Protein 1ODM (pdb70)

Organism: Emericella nidulans (strain FGSC A4 / ATCC 38163 / CBS 112.46 / NRRL 194 / M139) (NCBI:txid227321)

Nearest PDB structures (foldseek):
  7psw-assembly1_A  TM=1.003E+00  e=5.656E-75  Aspergillus nidulans FGSC A4
  8rdb-assembly1_A  TM=1.001E+00  e=1.493E-74  Aspergillus nidulans FGSC A4
  8p48-assembly1_A  TM=1.001E+00  e=6.028E-74  Aspergillus nidulans FGSC A4
  8ali-assembly1_A  TM=1.001E+00  e=8.674E-74  Aspergillus nidulans FGSC A4
  8bba-assembly1_A  TM=1.001E+00  e=3.296E-73  Aspergillus nidulans FGSC A4

CATH classification: 2.60.120.330

B-factor: mean 11.54, std 6.94, range [3.49, 37.87]

Solvent-accessible surface area: 14603 Å² total; per-residue (Å²): 169,74,74,146,1,93,23,60,119,0,65,0,48,35,1,106,33,131,81,104,57,18,5,107,149,5,2,108,68,0,16,45,3,7,140,81,13,9,2,2,13,0,31,90,14,81,21,92,14,126,115,2,25,65,64,2,101,85,4,5,97,58,13,56,98,116,14,32,132,96,12,0,3,109,64,43,24,79,153,40,89,112,18,90,14,0,0,0,27,15,29,84,123,47,132,30,8,26,9,4,0,6,2,0,0,25,52,3,54,91,116,22,102,63,29,126,74,161,16,59,15,14,17,61,17,39,43,14,67,88,117,118,12,105,34,14,60,96,30,2,42,102,5,0,70,63,0,20,32,2,0,22,3,0,0,55,0,2,0,30,20,9,70,65,96,42,63,23,0,14,118,39,5,105,46,103,58,0,0,0,5,0,21,4,29,50,22,7,118,58,116,124,26,23,114,66,14,20,82,89,8,122,93,47,31,95,0,15,24,41,118,16,76,9,17,0,0,0,4,0,18,10,21,20,102,38,47,2,10,2,0,78,34,123,87,32,45,25,20,2,64,26,22,52,90,1,0,3,0,4,4,0,28,0,0,10,27,0,0,20,66,33,0,103,9,12,46,13,8,14,36,68,44,53,22,71,6,19,7,0,6,0,52,0,2,0,4,41,99,16,63,0,102,19,14,14,51,133,91,147,102,25,149,28,154,97,134,70,57,30,0,0,73,24,1,74,94,14,52,82,66,42,72,118,93,12,35,63,52

Secondary structure (DSSP, 8-state):
-PPBP---EEE-GGGGSS-HHHHHHHHHHHHHHHHTTSEEEEES----HHHHHHHHHHHHHH--HHHHHHHB-TTT-TT-TT-SSSEEE--BTTTB--EEEEE--TT--TTSHHHHTT-TT--------TTTSTTHHHHHHHHHHHHHHHHHHHHHHHHHHTTS-TTTTGGG--TTT---EEEEEEE---SSPPGGG-EE-TTS-EEEEEEE--SSSEEEEEE-SS--EEEEETTEEEEPPP-TTSEEEEE-HHHHHHTTTSS----EEEE---S-EEEEEEEE---TT-BPPP--TTSTT---SSPP-BHHHHHHHHHHHHHHHH---

Radius of gyration: 19.28 Å; Cα contacts (8 Å, |Δi|>4): 683; chains: 1; bounding box: 51×42×54 Å

Sequence (329 aa):
SVSKANVPKIDVSPLFGDDQAAKMRVAQQIDAASRDTGFFYAVNHGINVQRLSQKTKEFHMSITPEEKWDLAIRAYNKEHQDQVRAGYYLSIPGKKAVESFCYLNPNFTPDHPRIQAKTPTHEVNVWPDETKHPGFQDFAEQYYWDVFGLSSALLKGYALALGKEENFFARHFKPDDTLASVVLIRYPYLDPYPEAAIKTAADGTKLSFEWHEDVSLITVLYQSNVQNLQVETAAGYQDIEADDTGYLINCGSYMAHLLTNNYYKAPIHRVKWVNAERQSLPFFVNLGYDSVIDPFDPREPNGKSDREPLSYGDYLQNGLVSLINKNGQT

Structure (mmCIF, N/CA/C/O backbone):
data_1ODM
#
_entry.id   1ODM
#
_cell.length_a   46.701
_cell.length_b   71.393
_cell.length_c   100.906
_cell.angle_alpha   90.00
_cell.angle_beta   90.00
_cell.angle_gamma   90.00
#
_symmetry.space_group_name_H-M   'P 21 21 21'
#
loop_
_entity.id
_entity.type
_entity.pdbx_description
1 polymer 'ISOPENICILLIN N SYNTHASE'
2 non-polymer DELTA-(L-ALPHA-AMINOADIPOYL)-L-CYSTEINYL-D-VINYLGLYCINE
3 non-polymer 'SULFATE ION'
4 non-polymer 'FE (II) ION'
5 water water
#
loop_
_atom_site.group_PDB
_atom_site.id
_atom_site.type_symbol
_atom_site.label_atom_id
_atom_site.label_alt_id
_atom_site.label_comp_id
_atom_site.label_asym_id
_atom_site.label_entity_id
_atom_site.label_seq_id
_atom_site.pdbx_PDB_ins_code
_atom_site.Cartn_x
_atom_site.Cartn_y
_atom_site.Cartn_z
_atom_site.occupancy
_atom_site.B_iso_or_equiv
_atom_site.auth_seq_id
_atom_site.auth_comp_id
_atom_site.auth_asym_id
_atom_site.auth_atom_id
_atom_site.pdbx_PDB_model_num
ATOM 1 N N . SER A 1 3 ? -15.176 47.771 -1.469 1.00 23.81 3 SER A N 1
ATOM 2 C CA . SER A 1 3 ? -14.330 46.552 -1.587 1.00 23.42 3 SER A CA 1
ATOM 3 C C . SER A 1 3 ? -12.984 46.891 -2.198 1.00 22.55 3 SER A C 1
ATOM 4 O O . SER A 1 3 ? -12.779 47.978 -2.736 1.00 23.23 3 SER A O 1
ATOM 7 N N . VAL A 1 4 ? -12.077 45.926 -2.113 1.00 21.32 4 VAL A N 1
ATOM 8 C CA . VAL A 1 4 ? -10.761 46.019 -2.721 1.00 19.92 4 VAL A CA 1
ATOM 9 C C . VAL A 1 4 ? -10.788 45.155 -3.985 1.00 18.47 4 VAL A C 1
ATOM 10 O O . VAL A 1 4 ? -11.298 44.043 -3.957 1.00 18.52 4 VAL A O 1
ATOM 14 N N . SER A 1 5 ? -10.264 45.674 -5.091 1.00 17.03 5 SER A N 1
ATOM 15 C CA . SER A 1 5 ? -10.204 44.914 -6.344 1.00 16.34 5 SER A CA 1
ATOM 16 C C . SER A 1 5 ? -9.152 43.804 -6.300 1.00 15.43 5 SER A C 1
ATOM 17 O O . SER A 1 5 ? -8.167 43.892 -5.565 1.00 14.44 5 SER A O 1
ATOM 20 N N . LYS A 1 6 ? -9.373 42.774 -7.109 1.00 15.08 6 LYS A N 1
ATOM 21 C C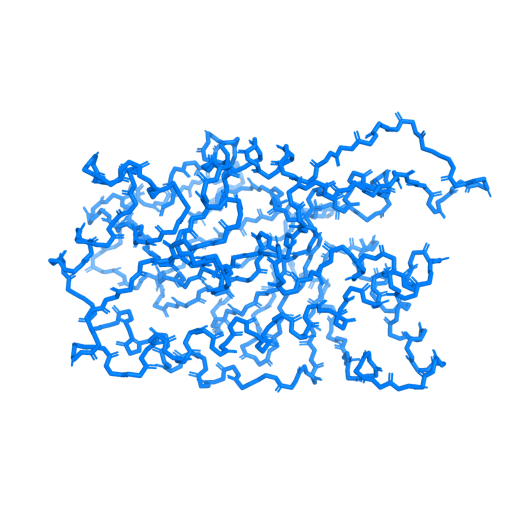A . LYS A 1 6 ? -8.453 41.650 -7.249 1.00 14.99 6 LYS A CA 1
ATOM 22 C C . LYS A 1 6 ? -7.294 42.033 -8.160 1.00 13.99 6 LYS A C 1
ATOM 23 O O . LYS A 1 6 ? -7.496 42.569 -9.252 1.00 14.58 6 LYS A O 1
ATOM 29 N N . ALA A 1 7 ? -6.076 41.745 -7.715 1.00 12.44 7 ALA A N 1
ATOM 30 C CA . ALA A 1 7 ? -4.885 41.970 -8.518 1.00 11.58 7 ALA A CA 1
ATOM 31 C C . ALA A 1 7 ? -4.777 40.955 -9.655 1.00 11.50 7 ALA A C 1
ATOM 32 O O . ALA A 1 7 ? -5.089 39.781 -9.478 1.00 11.54 7 ALA A O 1
ATOM 34 N N . ASN A 1 8 ? -4.309 41.415 -10.811 1.00 11.38 8 ASN A N 1
ATOM 35 C CA . ASN A 1 8 ? -3.930 40.529 -11.909 1.00 12.21 8 ASN A CA 1
ATOM 36 C C . ASN A 1 8 ? -2.700 39.746 -11.521 1.00 11.32 8 ASN A C 1
ATOM 37 O O . ASN A 1 8 ? -1.616 40.312 -11.412 1.00 11.66 8 ASN A O 1
ATOM 42 N N . VAL A 1 9 ? -2.865 38.448 -11.317 1.00 10.42 9 VAL A N 1
ATOM 43 C CA . VAL A 1 9 ? -1.763 37.576 -10.956 1.00 9.78 9 VAL A CA 1
ATOM 44 C C . VAL A 1 9 ? -1.912 36.319 -11.811 1.00 9.76 9 VAL A C 1
ATOM 45 O O . VAL A 1 9 ? -2.554 35.343 -11.413 1.00 11.04 9 VAL A O 1
ATOM 49 N N . PRO A 1 10 ? -1.354 36.353 -13.013 1.00 9.09 10 PRO A N 1
ATOM 50 C CA . PRO A 1 10 ? -1.508 35.234 -13.936 1.00 9.48 10 PRO A CA 1
ATOM 51 C C . PRO A 1 10 ? -0.880 33.963 -13.401 1.00 8.50 10 PRO A C 1
ATOM 52 O O . PRO A 1 10 ? 0.131 34.020 -12.697 1.00 8.91 10 PRO A O 1
ATOM 56 N N . LYS A 1 11 ? -1.456 32.827 -13.762 1.00 8.20 11 LYS A N 1
ATOM 57 C CA . LYS A 1 11 ? -0.865 31.531 -13.476 1.00 8.49 11 LYS A CA 1
ATOM 58 C C . LYS A 1 11 ? -0.096 31.086 -14.711 1.00 8.23 11 LYS A C 1
ATOM 59 O O . LYS A 1 11 ? -0.697 30.857 -15.764 1.00 10.40 11 LYS A O 1
ATOM 65 N N . ILE A 1 12 ? 1.225 30.975 -14.585 1.00 7.22 12 ILE A N 1
ATOM 66 C CA . ILE A 1 12 ? 2.134 30.660 -15.685 1.00 7.17 12 ILE A CA 1
ATOM 67 C C . ILE A 1 12 ? 2.674 29.257 -15.483 1.00 6.85 12 ILE A C 1
ATOM 68 O O . ILE A 1 12 ? 3.276 28.957 -14.455 1.00 6.78 12 ILE A O 1
ATOM 73 N N . ASP A 1 13 ? 2.429 28.394 -16.465 1.00 7.36 13 ASP A N 1
ATOM 74 C CA . ASP A 1 13 ? 3.004 27.059 -16.492 1.00 7.28 13 ASP A CA 1
ATOM 75 C C . ASP A 1 13 ? 4.488 27.195 -16.805 1.00 7.01 13 ASP A C 1
ATOM 76 O O . ASP A 1 13 ? 4.876 27.521 -17.926 1.00 7.65 13 ASP A O 1
ATOM 81 N N . VAL A 1 14 ? 5.318 26.980 -15.793 1.00 6.89 14 VAL A N 1
ATOM 82 C CA . VAL A 1 14 ? 6.756 27.176 -15.921 1.00 6.86 14 VAL A CA 1
ATOM 83 C C . VAL A 1 14 ? 7.488 25.899 -16.322 1.00 6.87 14 VAL A C 1
ATOM 84 O O . VAL A 1 14 ? 8.710 25.902 -16.454 1.00 7.46 14 VAL A O 1
ATOM 88 N N . SER A 1 15 ? 6.761 24.810 -16.539 1.00 7.51 15 SER A N 1
ATOM 89 C CA . SER A 1 15 ? 7.412 23.536 -16.830 1.00 8.34 15 SER A CA 1
ATOM 90 C C . SER A 1 15 ? 8.362 23.567 -18.037 1.00 8.32 15 SER A C 1
ATOM 91 O O . SER A 1 15 ? 9.379 22.890 -17.989 1.00 8.75 15 SER A O 1
ATOM 94 N N . PRO A 1 16 ? 8.099 24.331 -19.098 1.00 8.52 16 PRO A N 1
ATOM 95 C CA . PRO A 1 16 ? 9.089 24.391 -20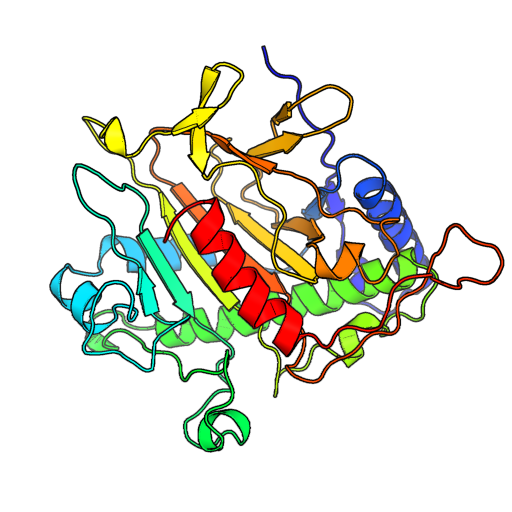.184 1.00 8.74 16 PRO A CA 1
ATOM 96 C C . PRO A 1 16 ? 10.466 24.883 -19.756 1.00 8.76 16 PRO A C 1
ATOM 97 O O . PRO A 1 16 ? 11.446 24.546 -20.414 1.00 9.08 16 PRO A O 1
ATOM 101 N N . LEU A 1 17 ? 10.550 25.665 -18.686 1.00 8.30 17 LEU A N 1
ATOM 102 C CA . LEU A 1 17 ? 11.840 26.167 -18.232 1.00 8.66 17 LEU A CA 1
ATOM 103 C C . LEU A 1 17 ? 12.767 25.086 -17.662 1.00 9.27 17 LEU A C 1
ATOM 104 O O . LEU A 1 17 ? 13.951 25.339 -17.452 1.00 10.51 17 LEU A O 1
ATOM 109 N N . PHE A 1 18 ? 12.242 23.887 -17.420 1.00 9.86 18 PHE A N 1
ATOM 110 C CA . PHE A 1 18 ? 13.057 22.740 -17.010 1.00 11.09 18 PHE A CA 1
ATOM 111 C C . PHE A 1 18 ? 13.625 21.953 -18.197 1.00 12.04 18 PHE A C 1
ATOM 112 O O . PHE A 1 18 ? 14.496 21.094 -18.019 1.00 13.18 18 PHE A O 1
ATOM 120 N N . GLY A 1 19 ? 13.135 22.237 -19.402 1.00 12.74 19 GLY A N 1
ATOM 121 C CA . GLY A 1 19 ? 13.434 21.425 -20.575 1.00 13.48 19 GLY A CA 1
ATOM 122 C C . GLY A 1 19 ? 14.311 22.120 -21.598 1.00 14.13 19 GLY A C 1
ATOM 123 O O . GLY A 1 19 ? 14.972 23.104 -21.297 1.00 14.48 19 GLY A O 1
ATOM 124 N N . ASP A 1 20 ? 14.311 21.589 -22.818 1.00 14.88 20 ASP A N 1
ATOM 125 C CA . ASP A 1 20 ? 15.214 22.041 -23.873 1.00 15.49 20 ASP A CA 1
ATOM 126 C C . ASP A 1 20 ? 14.487 22.519 -25.130 1.00 14.89 20 ASP A C 1
ATOM 127 O O . ASP A 1 20 ? 15.086 22.586 -26.206 1.00 15.62 20 ASP A O 1
ATOM 132 N N . ASP A 1 21 ? 13.206 22.849 -25.001 1.00 13.85 21 ASP A N 1
ATOM 133 C CA . ASP A 1 21 ? 12.426 23.423 -26.089 1.00 13.66 21 ASP A CA 1
ATOM 134 C C . ASP A 1 21 ? 12.565 24.945 -26.020 1.00 12.84 21 ASP A C 1
ATOM 135 O O . ASP A 1 21 ? 11.856 25.612 -25.262 1.00 11.85 21 ASP A O 1
ATOM 140 N N . GLN A 1 22 ? 13.489 25.495 -26.803 1.00 12.49 22 GLN A N 1
ATOM 141 C CA . GLN A 1 22 ? 13.803 26.920 -26.701 1.00 12.36 22 GLN A CA 1
ATOM 142 C C . GLN A 1 22 ? 12.624 27.802 -27.079 1.00 11.74 22 GLN A C 1
ATOM 143 O O . GLN A 1 22 ? 12.415 28.856 -26.475 1.00 10.90 22 GLN A O 1
ATOM 149 N N . ALA A 1 23 ? 11.846 27.373 -28.067 1.00 12.09 23 ALA A N 1
ATOM 150 C CA . ALA A 1 23 ? 10.659 28.106 -28.469 1.00 11.90 23 ALA A CA 1
ATOM 151 C C . ALA A 1 23 ? 9.642 28.190 -27.333 1.00 11.39 23 ALA A C 1
ATOM 152 O O . ALA A 1 23 ? 9.105 29.256 -27.057 1.00 10.43 23 ALA A O 1
ATOM 154 N N . ALA A 1 24 ? 9.388 27.059 -26.682 1.00 10.78 24 ALA A N 1
ATOM 155 C CA . ALA A 1 24 ? 8.445 27.014 -25.575 1.00 10.21 24 ALA A CA 1
ATOM 156 C C . ALA A 1 24 ? 8.938 27.875 -24.418 1.00 9.24 24 ALA A C 1
ATOM 157 O O . ALA A 1 24 ? 8.145 28.535 -23.754 1.00 8.93 24 ALA A O 1
ATOM 159 N N . LYS A 1 25 ? 10.245 27.885 -24.188 1.00 8.36 25 LYS A N 1
ATOM 160 C CA . LYS A 1 25 ? 10.810 28.709 -23.125 1.00 8.07 25 LYS A CA 1
ATOM 161 C C . LYS A 1 25 ? 10.612 30.196 -23.417 1.00 7.39 25 LYS A C 1
ATOM 162 O O . LYS A 1 25 ? 10.329 30.964 -22.505 1.00 7.26 25 LYS A O 1
ATOM 168 N N . MET A 1 26 ? 10.753 30.609 -24.679 1.00 7.59 26 MET A N 1
ATOM 169 C CA . MET A 1 26 ? 10.511 32.002 -25.040 1.00 7.36 26 MET A CA 1
ATOM 170 C C . MET A 1 26 ? 9.072 32.412 -24.771 1.00 7.11 26 MET A C 1
ATOM 171 O O . MET A 1 26 ? 8.826 33.508 -24.307 1.00 7.10 26 MET A O 1
ATOM 176 N N . ARG A 1 27 ? 8.115 31.532 -25.041 1.00 7.41 27 ARG A N 1
ATOM 177 C CA . ARG A 1 27 ? 6.724 31.865 -24.774 1.00 7.79 27 ARG A CA 1
ATOM 178 C C . ARG A 1 27 ? 6.457 32.010 -23.275 1.00 7.46 27 ARG A C 1
ATOM 179 O O . ARG A 1 27 ? 5.666 32.858 -22.876 1.00 7.94 27 ARG A O 1
ATOM 187 N N . VAL A 1 28 ? 7.136 31.223 -22.438 1.00 7.09 28 VAL A N 1
ATOM 188 C CA . VAL A 1 28 ? 7.041 31.398 -20.991 1.00 6.90 28 VAL A CA 1
ATOM 189 C C . VAL A 1 28 ? 7.693 32.720 -20.588 1.00 6.50 28 VAL A C 1
ATOM 190 O O . VAL A 1 28 ? 7.144 33.463 -19.779 1.00 6.58 28 VAL A O 1
ATOM 194 N N . ALA A 1 29 ? 8.857 33.014 -21.157 1.00 6.52 29 ALA A N 1
ATOM 195 C CA . ALA A 1 29 ? 9.549 34.266 -20.888 1.00 6.51 29 ALA A CA 1
ATOM 196 C C . ALA A 1 29 ? 8.654 35.462 -21.192 1.00 6.40 29 ALA A C 1
ATOM 197 O O . ALA A 1 29 ? 8.632 36.429 -20.443 1.00 6.52 29 ALA A O 1
ATOM 199 N N . GLN A 1 30 ? 7.894 35.400 -22.284 1.00 6.39 30 GLN A N 1
ATOM 200 C CA . GLN A 1 30 ? 6.988 36.493 -22.612 1.00 6.77 30 GLN A CA 1
ATOM 201 C C . GLN A 1 30 ? 5.951 36.697 -21.504 1.00 6.79 30 GLN A C 1
ATOM 202 O O . GLN A 1 30 ? 5.608 37.823 -21.156 1.00 6.84 30 GLN A O 1
ATOM 208 N N . GLN A 1 31 ? 5.424 35.597 -20.976 1.00 6.35 31 GLN A N 1
ATOM 209 C CA . GLN A 1 31 ? 4.440 35.683 -19.908 1.00 6.65 31 GLN A CA 1
ATOM 210 C C . GLN A 1 31 ? 5.059 36.306 -18.657 1.00 5.96 31 GLN A C 1
ATOM 211 O O . GLN A 1 31 ? 4.422 37.109 -17.967 1.00 6.65 31 GLN A O 1
ATOM 217 N N . ILE A 1 32 ? 6.305 35.946 -18.356 1.00 5.96 32 ILE A N 1
ATOM 218 C CA . ILE A 1 32 ? 7.012 36.529 -17.216 1.00 6.05 32 ILE A CA 1
ATOM 219 C C . ILE A 1 32 ? 7.242 38.022 -17.447 1.00 6.27 32 ILE A C 1
ATOM 220 O O . ILE A 1 32 ? 7.047 38.818 -16.542 1.00 6.65 32 ILE A O 1
ATOM 225 N N . ASP A 1 33 ? 7.623 38.395 -18.665 1.00 6.77 33 ASP A N 1
ATOM 226 C CA . ASP A 1 33 ? 7.795 39.800 -19.017 1.00 7.29 33 ASP A CA 1
ATOM 227 C C . ASP A 1 33 ? 6.498 40.572 -18.790 1.00 7.17 33 ASP A C 1
ATOM 228 O O . ASP A 1 33 ? 6.506 41.624 -18.164 1.00 7.57 33 ASP A O 1
ATOM 233 N N . ALA A 1 34 ? 5.386 40.040 -19.285 1.00 7.30 34 ALA A N 1
ATOM 234 C CA . ALA A 1 34 ? 4.099 40.706 -19.154 1.00 7.91 34 ALA A CA 1
ATOM 235 C C . ALA A 1 34 ? 3.718 40.885 -17.688 1.00 7.77 34 ALA A C 1
ATOM 236 O O . ALA A 1 34 ? 3.307 41.963 -17.268 1.00 8.34 34 ALA A O 1
ATOM 238 N N . ALA A 1 35 ? 3.885 39.839 -16.886 1.00 7.65 35 ALA A N 1
ATOM 239 C CA . ALA A 1 35 ? 3.515 39.918 -15.473 1.00 8.06 35 ALA A CA 1
ATOM 240 C C . ALA A 1 35 ? 4.411 40.902 -14.741 1.00 8.16 35 ALA A C 1
ATOM 241 O O . ALA A 1 35 ? 3.945 41.642 -13.878 1.00 9.17 35 ALA A O 1
ATOM 243 N N . SER A 1 36 ? 5.696 40.911 -15.094 1.00 7.92 36 SER A N 1
ATOM 244 C CA . SER A 1 36 ? 6.669 41.767 -14.432 1.00 8.38 36 SER A CA 1
ATOM 245 C C . SER A 1 36 ? 6.456 43.237 -14.757 1.00 8.69 36 SER A C 1
ATOM 246 O O . SER A 1 36 ? 6.800 44.106 -13.957 1.00 10.33 36 SER A O 1
ATOM 249 N N . ARG A 1 37 ? 5.889 43.507 -15.934 1.00 9.17 37 ARG A N 1
ATOM 250 C CA . ARG A 1 37 ? 5.578 44.867 -16.357 1.00 9.85 37 ARG A CA 1
ATOM 251 C C . ARG A 1 37 ? 4.197 45.325 -15.859 1.00 10.33 37 ARG A C 1
ATOM 252 O O . ARG A 1 37 ? 3.905 46.525 -15.898 1.00 12.07 37 ARG A O 1
ATOM 260 N N . ASP A 1 38 ? 3.348 44.390 -15.426 1.00 10.83 38 ASP A N 1
ATOM 261 C CA . ASP A 1 38 ? 1.991 44.699 -14.950 1.00 11.68 38 ASP A CA 1
ATOM 262 C C . ASP A 1 38 ? 2.040 44.817 -13.413 1.00 11.13 38 ASP A C 1
ATOM 263 O O . ASP A 1 38 ? 2.703 45.716 -12.905 1.00 12.18 38 ASP A O 1
ATOM 268 N N . THR A 1 39 ? 1.387 43.930 -12.665 1.00 10.84 39 THR A N 1
ATOM 269 C CA . THR A 1 39 ? 1.372 44.072 -11.202 1.00 10.78 39 THR A CA 1
ATOM 270 C C . THR A 1 39 ? 2.673 43.676 -10.552 1.00 9.66 39 THR A C 1
ATOM 271 O O . THR A 1 39 ? 2.906 44.023 -9.397 1.00 9.99 39 THR A O 1
ATOM 275 N N . GLY A 1 40 ? 3.482 42.894 -11.257 1.00 8.51 40 GLY A N 1
ATOM 276 C CA . GLY A 1 40 ? 4.729 42.404 -10.704 1.00 8.11 40 GLY A CA 1
ATOM 277 C C . GLY A 1 40 ? 4.621 41.081 -9.957 1.00 8.19 40 GLY A C 1
ATOM 278 O O . GLY A 1 40 ? 5.568 40.675 -9.301 1.00 9.48 40 GLY A O 1
ATOM 279 N N . PHE A 1 41 ? 3.473 40.425 -10.033 1.00 7.01 41 PHE A N 1
ATOM 280 C CA . PHE A 1 41 ? 3.283 39.108 -9.428 1.00 6.42 41 PHE A CA 1
ATOM 281 C C . PHE A 1 41 ? 2.730 38.113 -10.442 1.00 6.23 41 PHE A C 1
ATOM 282 O O . PHE A 1 41 ? 1.930 38.479 -11.318 1.00 7.42 41 PHE A O 1
ATOM 290 N N . PHE A 1 42 ? 3.145 36.859 -10.304 1.00 5.90 42 PHE A N 1
ATOM 291 C CA . PHE A 1 42 ? 2.500 35.755 -10.994 1.00 6.12 42 PHE A CA 1
ATOM 292 C C . PHE A 1 42 ? 2.596 34.514 -10.133 1.00 5.86 42 PHE A C 1
ATOM 293 O O . PHE A 1 42 ? 3.426 34.446 -9.233 1.00 6.12 42 PHE A O 1
ATOM 301 N N . TYR A 1 43 ? 1.737 33.537 -10.401 1.00 5.62 43 TYR A N 1
ATOM 302 C CA . TYR A 1 43 ? 1.867 32.208 -9.810 1.00 6.20 43 TYR A CA 1
ATOM 303 C C . TYR A 1 43 ? 2.556 31.286 -10.793 1.00 5.89 43 TYR A C 1
ATOM 304 O O . TYR A 1 43 ? 2.117 31.154 -11.933 1.00 6.93 43 TYR A O 1
ATOM 313 N N . ALA A 1 44 ? 3.636 30.660 -10.348 1.00 5.64 44 ALA A N 1
ATOM 314 C CA . ALA A 1 44 ? 4.249 29.564 -11.076 1.00 5.96 44 ALA A CA 1
ATOM 315 C C . ALA A 1 44 ? 3.462 28.306 -10.775 1.00 5.93 44 ALA A C 1
ATOM 316 O O . ALA A 1 44 ? 3.295 27.938 -9.611 1.00 6.79 44 ALA A O 1
ATOM 318 N N . VAL A 1 45 ? 2.948 27.684 -11.829 1.00 6.35 45 VAL A N 1
ATOM 319 C CA . VAL A 1 45 ? 2.265 26.404 -11.728 1.00 7.18 45 VAL A CA 1
ATOM 320 C C . VAL A 1 45 ? 3.020 25.363 -12.560 1.00 6.60 45 VAL A C 1
ATOM 321 O O . VAL A 1 45 ? 3.895 25.699 -13.360 1.00 6.74 45 VAL A O 1
ATOM 325 N N . ASN A 1 46 ? 2.719 24.097 -12.323 1.00 6.78 46 ASN A N 1
ATOM 326 C CA . ASN A 1 46 ? 3.480 22.994 -12.915 1.00 7.37 46 ASN A CA 1
ATOM 327 C C . ASN A 1 46 ? 4.963 23.107 -12.571 1.00 7.06 46 ASN A C 1
ATOM 328 O O . ASN A 1 46 ? 5.841 22.880 -13.399 1.00 8.35 46 ASN A O 1
ATOM 333 N N . HIS A 1 47 ? 5.217 23.441 -11.310 1.00 6.69 47 HIS A N 1
ATOM 334 C CA . HIS A 1 47 ? 6.555 23.714 -10.800 1.00 6.34 47 HIS A CA 1
ATOM 335 C C . HIS A 1 47 ? 7.289 22.487 -10.280 1.00 6.38 47 HIS A C 1
ATOM 336 O O . HIS A 1 47 ? 8.480 22.569 -9.994 1.00 7.47 47 HIS A O 1
ATOM 343 N N . GLY A 1 48 ? 6.598 21.363 -10.139 1.00 6.54 48 GLY A N 1
ATOM 344 C CA . GLY A 1 48 ? 7.233 20.109 -9.776 1.00 7.29 48 GLY A CA 1
ATOM 345 C C . GLY A 1 48 ? 7.517 19.882 -8.306 1.00 6.71 48 GLY A C 1
ATOM 346 O O . GLY A 1 48 ? 8.043 18.829 -7.979 1.00 8.22 48 GLY A O 1
ATOM 347 N N . ILE A 1 49 ? 7.180 20.816 -7.426 1.00 5.70 49 ILE A N 1
ATOM 348 C CA . ILE A 1 49 ? 7.481 20.661 -6.013 1.00 5.32 49 ILE A CA 1
ATOM 349 C C . ILE A 1 49 ? 6.249 20.192 -5.270 1.00 4.99 49 ILE A C 1
ATOM 350 O O . ILE A 1 49 ? 5.141 20.649 -5.511 1.00 5.58 49 ILE A O 1
ATOM 355 N N . ASN A 1 50 ? 6.457 19.264 -4.348 1.00 5.04 50 ASN A N 1
ATOM 356 C CA . ASN A 1 50 ? 5.392 18.756 -3.496 1.00 4.89 50 ASN A CA 1
ATOM 357 C C . ASN A 1 50 ? 5.151 19.731 -2.342 1.00 4.84 50 ASN A C 1
ATOM 358 O O . ASN A 1 50 ? 5.730 19.621 -1.262 1.00 5.21 50 ASN A O 1
ATOM 363 N N . VAL A 1 51 ? 4.284 20.703 -2.599 1.00 4.91 51 VAL A N 1
ATOM 364 C CA . VAL A 1 51 ? 3.995 21.736 -1.624 1.00 5.09 51 VAL A CA 1
ATOM 365 C C . VAL A 1 51 ? 3.097 21.242 -0.502 1.00 5.16 51 VAL A C 1
ATOM 366 O O . VAL A 1 51 ? 3.170 21.755 0.596 1.00 5.60 51 VAL A O 1
ATOM 370 N N . GLN A 1 52 ? 2.249 20.251 -0.757 1.00 5.45 52 GLN A N 1
ATOM 371 C CA . GLN A 1 52 ? 1.446 19.696 0.331 1.00 5.40 52 GLN A CA 1
ATOM 372 C C . GLN A 1 52 ? 2.359 19.067 1.380 1.00 4.80 52 GLN A C 1
ATOM 373 O O . GLN A 1 52 ? 2.148 19.235 2.577 1.00 5.17 52 GLN A O 1
ATOM 379 N N . ARG A 1 53 ? 3.391 18.355 0.937 1.00 4.91 53 ARG A N 1
ATOM 380 C CA . ARG A 1 53 ? 4.310 17.725 1.874 1.00 4.87 53 ARG A CA 1
ATOM 381 C C . ARG A 1 53 ? 5.144 18.778 2.607 1.00 4.72 53 ARG A C 1
ATOM 382 O O . ARG A 1 53 ? 5.363 18.663 3.818 1.00 5.33 53 ARG A O 1
ATOM 390 N N . LEU A 1 54 ? 5.588 19.809 1.894 1.00 4.86 54 LEU A N 1
ATOM 391 C CA . LEU A 1 54 ? 6.234 20.959 2.531 1.00 4.67 54 LEU A CA 1
ATOM 392 C C . LEU A 1 54 ? 5.360 21.513 3.652 1.00 4.63 54 LEU A C 1
ATOM 393 O O . LEU A 1 54 ? 5.837 21.754 4.767 1.00 5.11 54 LEU A O 1
ATOM 398 N N . SER A 1 55 ? 4.085 21.727 3.363 1.00 4.93 55 SER A N 1
ATOM 399 C CA . SER A 1 55 ? 3.187 22.294 4.349 1.00 5.20 55 SER A CA 1
ATOM 400 C C . SER A 1 55 ? 3.019 21.370 5.562 1.00 5.34 55 SER A C 1
ATOM 401 O O . SER A 1 55 ? 3.023 21.827 6.704 1.00 5.70 55 SER A O 1
ATOM 404 N N . GLN A 1 56 ? 2.906 20.069 5.318 1.00 5.43 56 GLN A N 1
ATOM 405 C CA . GLN A 1 56 ? 2.729 19.101 6.386 1.00 5.76 56 GLN A CA 1
ATOM 406 C C . GLN A 1 56 ? 3.961 19.012 7.283 1.00 5.53 56 GLN A C 1
ATOM 407 O O . GLN A 1 56 ? 3.833 19.009 8.502 1.00 6.15 56 GLN A O 1
ATOM 413 N N . LYS A 1 57 ? 5.149 18.936 6.693 1.00 5.51 57 LYS A N 1
ATOM 414 C CA . LYS A 1 57 ? 6.375 18.839 7.476 1.00 5.53 57 LYS A CA 1
ATOM 415 C C . LYS A 1 57 ? 6.606 20.120 8.265 1.00 5.30 57 LYS A C 1
ATOM 416 O O . LYS A 1 57 ? 7.063 20.087 9.409 1.00 5.77 57 LYS A O 1
ATOM 422 N N . THR A 1 58 ? 6.271 21.260 7.669 1.00 5.19 58 THR A N 1
ATOM 423 C CA . THR A 1 58 ? 6.411 22.538 8.348 1.00 5.46 58 THR A CA 1
ATOM 424 C C . THR A 1 58 ? 5.451 22.645 9.535 1.00 5.69 58 THR A C 1
ATOM 425 O O . THR A 1 58 ? 5.830 23.111 10.613 1.00 6.23 58 THR A O 1
ATOM 429 N N . LYS A 1 59 ? 4.208 22.215 9.340 1.00 5.93 59 LYS A N 1
ATOM 430 C CA . LYS A 1 59 ? 3.235 22.194 10.421 1.00 7.07 59 LYS A CA 1
ATOM 431 C C . LYS A 1 59 ? 3.723 21.324 11.576 1.00 6.74 59 LYS A C 1
ATOM 432 O O . LYS A 1 59 ? 3.626 21.710 12.738 1.00 7.47 59 LYS A O 1
ATOM 438 N N . GLU A 1 60 ? 4.243 20.150 11.251 1.00 6.84 60 GLU A N 1
ATOM 439 C CA . GLU A 1 60 ? 4.723 19.240 12.283 1.00 7.41 60 GLU A CA 1
ATOM 440 C C . GLU A 1 60 ? 5.798 19.922 13.131 1.00 7.12 60 GLU A C 1
ATOM 441 O O . GLU A 1 60 ? 5.791 19.810 14.353 1.00 7.76 60 GLU A O 1
ATOM 447 N N . PHE A 1 61 ? 6.695 20.652 12.478 1.00 6.47 61 PHE A N 1
ATOM 448 C CA . PHE A 1 61 ? 7.737 21.399 13.165 1.00 6.20 61 PHE A CA 1
ATOM 449 C C . PHE A 1 61 ? 7.157 22.541 14.015 1.00 6.04 61 PHE A C 1
ATOM 450 O O . PHE A 1 61 ? 7.427 22.637 15.214 1.00 6.46 61 PHE A O 1
ATOM 458 N N . HIS A 1 62 ? 6.380 23.427 13.400 1.00 6.26 62 HIS A N 1
ATOM 459 C CA . HIS A 1 62 ? 5.860 24.593 14.107 1.00 6.84 62 HIS A CA 1
ATOM 460 C C . HIS A 1 62 ? 5.029 24.204 15.319 1.00 7.63 62 HIS A C 1
ATOM 461 O O . HIS A 1 62 ? 5.050 24.882 16.336 1.00 8.49 62 HIS A O 1
ATOM 468 N N . MET A 1 63 ? 4.278 23.126 15.199 1.00 8.27 63 MET A N 1
ATOM 469 C CA . MET A 1 63 ? 3.330 22.775 16.246 1.00 9.68 63 MET A CA 1
ATOM 470 C C . MET A 1 63 ? 3.935 21.889 17.330 1.00 10.12 63 MET A C 1
ATOM 471 O O . MET A 1 63 ? 3.278 21.632 18.340 1.00 12.28 63 MET A O 1
ATOM 476 N N . SER A 1 64 ? 5.168 21.428 17.146 1.00 9.83 64 SER A N 1
ATOM 477 C CA . SER A 1 64 ? 5.843 20.634 18.173 1.00 10.05 64 SER A CA 1
ATOM 478 C C . SER A 1 64 ? 7.021 21.321 18.847 1.00 9.87 64 SER A C 1
ATOM 479 O O . SER A 1 64 ? 7.394 20.923 19.952 1.00 11.36 64 SER A O 1
ATOM 482 N N . ILE A 1 65 ? 7.619 22.332 18.218 1.00 9.18 65 ILE A N 1
ATOM 483 C CA . ILE A 1 65 ? 8.743 23.015 18.839 1.00 9.28 65 ILE A CA 1
ATOM 484 C C . ILE A 1 65 ? 8.293 23.682 20.156 1.00 9.08 65 ILE A C 1
ATOM 485 O O . ILE A 1 65 ? 7.190 24.214 20.264 1.00 10.26 65 ILE A O 1
ATOM 490 N N . THR A 1 66 ? 9.153 23.620 21.164 1.00 8.91 66 THR A N 1
ATOM 491 C CA . THR A 1 66 ? 8.818 24.094 22.510 1.00 9.03 66 THR A CA 1
ATOM 492 C C . THR A 1 66 ? 9.491 25.424 22.793 1.00 8.65 66 THR A C 1
ATOM 493 O O . THR A 1 66 ? 10.462 25.784 22.123 1.00 7.74 66 THR A O 1
ATOM 497 N N . PRO A 1 67 ? 8.993 26.159 23.786 1.00 9.22 67 PRO A N 1
ATOM 498 C CA . PRO A 1 67 ? 9.650 27.403 24.193 1.00 9.19 67 PRO A CA 1
ATOM 499 C C . PRO A 1 67 ? 11.135 27.210 24.506 1.00 8.29 67 PRO A C 1
ATOM 500 O O . PRO A 1 67 ? 11.941 28.064 24.153 1.00 8.20 67 PRO A O 1
ATOM 504 N N . GLU A 1 68 ? 11.497 26.098 25.136 1.00 8.76 68 GLU A N 1
ATOM 505 C CA . GLU A 1 68 ? 12.891 25.834 25.446 1.00 9.22 68 GLU A CA 1
ATOM 506 C C . GLU A 1 68 ? 13.738 25.776 24.168 1.00 8.54 68 GLU A C 1
ATOM 507 O O . GLU A 1 68 ? 14.802 26.385 24.083 1.00 8.67 68 GLU A O 1
ATOM 513 N N . GLU A 1 69 ? 13.258 25.021 23.187 1.00 8.07 69 GLU A N 1
ATOM 514 C CA . GLU A 1 69 ? 13.956 24.880 21.910 1.00 8.09 69 GLU A CA 1
ATOM 515 C C . GLU A 1 69 ? 14.068 26.206 21.173 1.00 7.78 69 GLU A C 1
ATOM 516 O O . GLU A 1 69 ? 15.074 26.471 20.527 1.00 7.91 69 GLU A O 1
ATOM 522 N N . LYS A 1 70 ? 13.040 27.039 21.266 1.00 7.03 70 LYS A N 1
ATOM 523 C CA . LYS A 1 70 ? 13.082 28.339 20.613 1.00 6.76 70 LYS A CA 1
ATOM 524 C C . LYS A 1 70 ? 14.197 29.217 21.175 1.00 6.44 70 LYS A C 1
ATOM 525 O O . LYS A 1 70 ? 14.924 29.847 20.413 1.00 6.69 70 LYS A O 1
ATOM 531 N N . TRP A 1 71 ? 14.378 29.254 22.494 1.00 6.60 71 TRP A N 1
ATOM 532 C CA . TRP A 1 71 ? 15.490 30.027 23.045 1.00 6.75 71 TRP A CA 1
ATOM 533 C C . TRP A 1 71 ? 16.807 29.437 22.572 1.00 6.75 71 TRP A C 1
ATOM 534 O O . TRP A 1 71 ? 17.734 30.159 22.213 1.00 6.84 71 TRP A O 1
ATOM 545 N N . ASP A 1 72 ? 16.888 28.110 22.565 1.00 7.08 72 ASP A N 1
ATOM 546 C CA . ASP A 1 72 ? 18.135 27.449 22.239 1.00 7.68 72 ASP A CA 1
ATOM 547 C C . ASP A 1 72 ? 18.525 27.641 20.766 1.00 7.22 72 ASP A C 1
ATOM 548 O O . ASP A 1 72 ? 19.709 27.574 20.438 1.00 8.02 72 ASP A O 1
ATOM 553 N N . LEU A 1 73 ? 17.546 27.934 19.906 1.00 6.60 73 LEU A N 1
ATOM 554 C CA . LEU A 1 73 ? 17.776 28.167 18.479 1.00 6.89 73 LEU A CA 1
ATOM 555 C C . LEU A 1 73 ? 17.682 29.643 18.085 1.00 5.94 73 LEU A C 1
ATOM 556 O O . LEU A 1 73 ? 17.845 29.975 16.915 1.00 6.23 73 LEU A O 1
ATOM 561 N N . ALA A 1 74 ? 17.441 30.528 19.048 1.00 5.97 74 ALA A N 1
ATOM 562 C CA . ALA A 1 74 ? 17.078 31.901 18.759 1.00 5.89 74 ALA A CA 1
ATOM 563 C C . ALA A 1 74 ? 18.185 32.699 18.096 1.00 5.82 74 ALA A C 1
ATOM 564 O O . ALA A 1 74 ? 19.356 32.598 18.463 1.00 6.46 74 ALA A O 1
ATOM 566 N N . ILE A 1 75 ? 17.805 33.541 17.145 1.00 5.58 75 ILE A N 1
ATOM 567 C CA . ILE A 1 75 ? 18.730 34.518 16.610 1.00 5.78 75 ILE A CA 1
ATOM 568 C C . ILE A 1 75 ? 19.144 35.526 17.683 1.00 6.06 75 ILE A C 1
ATOM 569 O O . ILE A 1 75 ? 18.500 35.678 18.733 1.00 5.46 75 ILE A O 1
ATOM 574 N N . ARG A 1 76 ? 20.220 36.224 17.371 1.00 7.04 76 ARG A N 1
ATOM 575 C CA . ARG A 1 76 ? 20.837 37.236 18.220 1.00 8.15 76 ARG A CA 1
ATOM 576 C C . ARG A 1 76 ? 19.862 38.301 18.728 1.00 7.64 76 ARG A C 1
ATOM 577 O O . ARG A 1 76 ? 19.962 38.750 19.868 1.00 7.56 76 ARG A O 1
ATOM 585 N N . ALA A 1 77 ? 18.895 38.683 17.899 1.00 7.70 77 ALA A N 1
ATOM 586 C CA . ALA A 1 77 ? 17.929 39.695 18.298 1.00 7.86 77 ALA A CA 1
ATOM 587 C C . ALA A 1 77 ? 17.109 39.271 19.519 1.00 7.68 77 ALA A C 1
ATOM 588 O O . ALA A 1 77 ? 16.634 40.122 20.278 1.00 9.09 77 ALA A O 1
ATOM 590 N N . TYR A 1 78 ? 16.924 37.970 19.708 1.00 7.02 78 TYR A N 1
ATOM 591 C CA . TYR A 1 78 ? 16.184 37.448 20.856 1.00 6.82 78 TYR A CA 1
ATO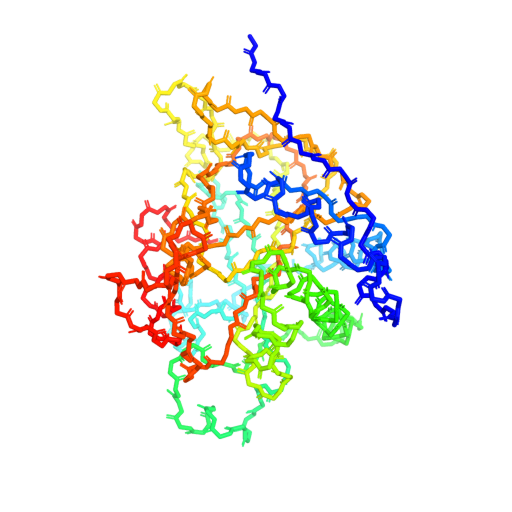M 592 C C . TYR A 1 78 ? 17.063 36.848 21.950 1.00 7.00 78 TYR A C 1
ATOM 593 O O . TYR A 1 78 ? 16.633 36.750 23.088 1.00 8.71 78 TYR A O 1
ATOM 602 N N . ASN A 1 79 ? 18.292 36.463 21.618 1.00 7.26 79 ASN A N 1
ATOM 603 C CA . ASN A 1 79 ? 19.177 35.765 22.546 1.00 7.33 79 ASN A CA 1
ATOM 604 C C . ASN A 1 79 ? 20.589 36.279 22.335 1.00 7.70 79 ASN A C 1
ATOM 605 O O . ASN A 1 79 ? 21.251 35.926 21.355 1.00 7.97 79 ASN A O 1
ATOM 610 N N . LYS A 1 80 ? 21.041 37.135 23.246 1.00 8.61 80 LYS A N 1
ATOM 611 C CA . LYS A 1 80 ? 22.342 37.776 23.115 1.00 9.83 80 LYS A CA 1
ATOM 612 C C . LYS A 1 80 ? 23.510 36.794 23.145 1.00 9.50 80 LYS A C 1
ATOM 613 O O . LYS A 1 80 ? 24.620 37.144 22.728 1.00 10.94 80 LYS A O 1
ATOM 615 N N . GLU A 1 81 ? 23.283 35.581 23.635 1.00 8.70 81 GLU A N 1
ATOM 616 C CA . GLU A 1 81 ? 24.337 34.564 23.639 1.00 9.09 81 GLU A CA 1
ATOM 617 C C . GLU A 1 81 ? 24.704 34.122 22.226 1.00 8.91 81 GLU A C 1
ATOM 618 O O . GLU A 1 81 ? 25.787 33.586 22.014 1.00 10.11 81 GLU A O 1
ATOM 624 N N . HIS A 1 82 ? 23.807 34.321 21.260 1.00 8.41 82 HIS A N 1
ATOM 625 C CA . HIS A 1 82 ? 23.984 33.768 19.915 1.00 8.24 82 HIS A CA 1
ATOM 626 C C . HIS A 1 82 ? 24.444 34.825 18.927 1.00 8.69 82 HIS A C 1
ATOM 627 O O . HIS A 1 82 ? 23.772 35.125 17.936 1.00 8.51 82 HIS A O 1
ATOM 634 N N . GLN A 1 83 ? 25.630 35.363 19.185 1.00 9.79 83 GLN A N 1
ATOM 635 C CA . GLN A 1 83 ? 26.169 36.465 18.398 1.00 10.64 83 GLN A CA 1
ATOM 636 C C . GLN A 1 83 ? 26.386 36.142 16.919 1.00 10.35 83 GLN A C 1
ATOM 637 O O . GLN A 1 83 ? 26.347 37.037 16.090 1.00 11.01 83 GLN A O 1
ATOM 643 N N . ASP A 1 84 ? 26.601 34.876 16.597 1.00 10.43 84 ASP A N 1
ATOM 644 C CA . ASP A 1 84 ? 26.793 34.466 15.207 1.00 11.00 84 ASP A CA 1
ATOM 645 C C . ASP A 1 84 ? 25.494 34.363 14.415 1.00 10.40 84 ASP A C 1
ATOM 646 O O . ASP A 1 84 ? 25.542 34.292 13.188 1.00 10.75 84 ASP A O 1
ATOM 651 N N . GLN A 1 85 ? 24.349 34.373 15.095 1.00 9.37 85 GLN A N 1
ATOM 652 C CA . GLN A 1 85 ? 23.059 34.160 14.443 1.00 9.04 85 GLN A CA 1
ATOM 653 C C . GLN A 1 85 ? 22.331 35.456 14.116 1.00 9.11 85 GLN A C 1
ATOM 654 O O . GLN A 1 85 ? 21.405 35.863 14.821 1.00 10.55 85 GLN A O 1
ATOM 660 N N . VAL A 1 86 ? 22.745 36.109 13.043 1.00 8.84 86 VAL A N 1
ATOM 661 C CA . VAL A 1 86 ? 22.054 37.286 12.573 1.00 9.24 86 VAL A CA 1
ATOM 662 C C . VAL A 1 86 ? 20.837 36.880 11.734 1.00 8.61 86 VAL A C 1
ATOM 663 O O . VAL A 1 86 ? 19.747 37.397 11.956 1.00 11.20 86 VAL A O 1
ATOM 667 N N . ARG A 1 87 ? 21.022 35.913 10.838 1.00 7.12 87 ARG A N 1
ATOM 668 C CA . ARG A 1 87 ? 20.003 35.467 9.883 1.00 6.43 87 ARG A CA 1
ATOM 669 C C . ARG A 1 87 ? 19.315 34.165 10.274 1.00 6.15 87 ARG A C 1
ATOM 670 O O . ARG A 1 87 ? 18.089 34.074 10.264 1.00 6.62 87 ARG A O 1
ATOM 678 N N . ALA A 1 88 ? 20.103 33.141 10.563 1.00 6.23 88 ALA A N 1
ATOM 679 C CA . ALA A 1 88 ? 19.605 31.774 10.683 1.00 6.07 88 ALA A CA 1
ATOM 680 C C . ALA A 1 88 ? 19.255 31.433 12.117 1.00 5.77 88 ALA A C 1
ATOM 681 O O . ALA A 1 88 ? 20.025 31.692 13.040 1.00 6.64 88 ALA A O 1
ATOM 683 N N . GLY A 1 89 ? 18.087 30.842 12.296 1.00 5.56 89 GLY A N 1
ATOM 684 C CA . GLY A 1 89 ? 17.619 30.427 13.599 1.00 5.30 89 GLY A CA 1
ATOM 685 C C . GLY A 1 89 ? 16.154 30.772 13.805 1.00 4.73 89 GLY A C 1
ATOM 686 O O . GLY A 1 89 ? 15.413 31.047 12.849 1.00 4.96 89 GLY A O 1
ATOM 687 N N . TYR A 1 90 ? 15.743 30.762 15.072 1.00 4.78 90 TYR A N 1
ATOM 688 C CA . TYR A 1 90 ? 14.357 30.961 15.435 1.00 4.86 90 TYR A CA 1
ATOM 689 C C . TYR A 1 90 ? 14.102 32.427 15.778 1.00 4.96 90 TYR A C 1
ATOM 690 O O . TYR A 1 90 ? 14.895 33.092 16.461 1.00 5.32 90 TYR A O 1
ATOM 699 N N . TYR A 1 91 ? 12.964 32.913 15.290 1.00 4.93 91 TYR A N 1
ATOM 700 C CA . TYR A 1 91 ? 12.489 34.277 15.468 1.00 5.29 91 TYR A CA 1
ATOM 701 C C . TYR A 1 91 ? 11.224 34.165 16.317 1.00 5.20 91 TYR A C 1
ATOM 702 O O . TYR A 1 91 ? 10.199 33.670 15.859 1.00 5.33 91 TYR A O 1
ATOM 711 N N . LEU A 1 92 ? 11.313 34.567 17.576 1.00 5.49 92 LEU A N 1
ATOM 712 C CA . LEU A 1 92 ? 10.272 34.273 18.548 1.00 5.88 92 LEU A CA 1
ATOM 713 C C . LEU A 1 92 ? 9.083 35.214 18.437 1.00 5.55 92 LEU A C 1
ATOM 714 O O . LEU A 1 92 ? 9.219 36.397 18.100 1.00 6.08 92 LEU A O 1
ATOM 719 N N . SER A 1 93 ? 7.907 34.675 18.740 1.00 5.86 93 SER A N 1
ATOM 720 C CA . SER A 1 93 ? 6.742 35.494 19.034 1.00 6.44 93 SER A CA 1
ATOM 721 C C . SER A 1 93 ? 6.894 36.128 20.414 1.00 6.45 93 SER A C 1
ATOM 722 O O . SER A 1 93 ? 7.718 35.711 21.233 1.00 6.89 93 SER A O 1
ATOM 725 N N . ILE A 1 94 ? 6.075 37.138 20.665 1.00 6.66 94 ILE A N 1
ATOM 726 C CA . ILE A 1 94 ? 5.979 37.766 21.978 1.00 7.25 94 ILE A CA 1
ATOM 727 C C . ILE A 1 94 ? 4.496 37.823 22.312 1.00 7.68 94 ILE A C 1
ATOM 728 O O . ILE A 1 94 ? 3.810 38.760 21.914 1.00 7.80 94 ILE A O 1
ATOM 733 N N . PRO A 1 95 ? 3.973 36.822 23.009 1.00 8.27 95 PRO A N 1
ATOM 734 C CA . PRO A 1 95 ? 2.545 36.810 23.320 1.00 8.82 95 PRO A CA 1
ATOM 735 C C . PRO A 1 95 ? 2.083 38.139 23.919 1.00 9.02 95 PRO A C 1
ATOM 736 O O . PRO A 1 95 ? 2.756 38.719 24.790 1.00 9.16 95 PRO A O 1
ATOM 740 N N . GLY A 1 96 ? 0.962 38.631 23.403 1.00 9.52 96 GLY A N 1
ATOM 741 C CA . GLY A 1 96 ? 0.414 39.913 23.791 1.00 9.80 96 GLY A CA 1
ATOM 742 C C . GLY A 1 96 ? 0.914 41.079 22.962 1.00 9.64 96 GLY A C 1
ATOM 743 O O . GLY A 1 96 ? 0.359 42.174 23.045 1.00 10.52 96 GLY A O 1
ATOM 744 N N . LYS A 1 97 ? 1.955 40.857 22.156 1.00 9.17 97 LYS A N 1
ATOM 745 C CA . LYS A 1 97 ? 2.636 41.945 21.454 1.00 9.04 97 LYS A CA 1
ATOM 746 C C . LYS A 1 97 ? 2.947 41.643 19.987 1.00 8.64 97 LYS A C 1
ATOM 747 O O . LYS A 1 97 ? 2.811 42.518 19.136 1.00 9.35 97 LYS A O 1
ATOM 753 N N . LYS A 1 98 ? 3.426 40.428 19.714 1.00 7.99 98 LYS A N 1
ATOM 754 C CA . LYS A 1 98 ? 3.905 40.035 18.394 1.00 7.43 98 LYS A CA 1
ATOM 755 C C . LYS A 1 98 ? 3.434 38.610 18.140 1.00 7.26 98 LYS A C 1
ATOM 756 O O . LYS A 1 98 ? 3.777 37.698 18.881 1.00 7.33 98 LYS A O 1
ATOM 762 N N . ALA A 1 99 ? 2.622 38.435 17.105 1.00 6.76 99 ALA A N 1
ATOM 763 C CA . ALA A 1 99 ? 2.034 37.141 16.777 1.00 6.97 99 ALA A CA 1
ATOM 764 C C . ALA A 1 99 ? 2.955 36.226 15.970 1.00 6.25 99 ALA A C 1
ATOM 765 O O . ALA A 1 99 ? 3.041 35.029 16.230 1.00 6.85 99 ALA A O 1
ATOM 767 N N . VAL A 1 100 ? 3.616 36.794 14.976 1.00 6.00 100 VAL A N 1
ATOM 768 C CA . VAL A 1 100 ? 4.381 35.995 14.033 1.00 5.51 100 VAL A CA 1
ATOM 769 C C . VAL A 1 100 ? 5.619 35.389 14.700 1.00 5.13 100 VAL A C 1
ATOM 770 O O . VAL A 1 100 ? 6.234 35.990 15.588 1.00 5.56 100 VAL A O 1
ATOM 774 N N . GLU A 1 101 ? 5.982 34.200 14.251 1.00 5.12 101 GLU A N 1
ATOM 775 C CA . GLU A 1 101 ? 7.232 33.559 14.620 1.00 4.93 101 GLU A CA 1
ATOM 776 C C . GLU A 1 101 ? 7.710 32.758 13.419 1.00 4.81 101 GLU A C 1
ATOM 777 O O . GLU A 1 101 ? 6.922 32.417 12.534 1.00 5.33 101 GLU A O 1
ATOM 783 N N . SER A 1 102 ? 8.999 32.443 13.373 1.00 4.71 102 SER A N 1
ATOM 784 C CA . SER A 1 102 ? 9.534 31.780 12.190 1.00 4.72 102 SER A CA 1
ATOM 785 C C . SER A 1 102 ? 10.863 31.128 12.461 1.00 4.55 102 SER A C 1
ATOM 786 O O . SER A 1 102 ? 11.497 31.356 13.500 1.00 5.01 102 SER A O 1
ATOM 789 N N . PHE A 1 103 ? 11.292 30.319 11.497 1.00 4.41 103 PHE A N 1
ATOM 790 C CA . PHE A 1 103 ? 12.605 29.691 11.500 1.00 4.44 103 PHE A CA 1
ATOM 791 C C . PHE A 1 103 ? 13.238 29.912 10.137 1.00 4.47 103 PHE A C 1
ATOM 792 O O . PHE A 1 103 ? 12.644 29.575 9.124 1.00 4.72 103 PHE A O 1
ATOM 800 N N . CYS A 1 104 ? 14.450 30.459 10.127 1.00 4.25 104 CYS A N 1
ATOM 801 C CA . CYS A 1 104 ? 15.180 30.764 8.916 1.00 4.34 104 CYS A CA 1
ATOM 802 C C . CYS A 1 104 ? 16.412 29.877 8.814 1.00 4.08 104 CYS A C 1
ATOM 803 O O . CYS A 1 104 ? 17.124 29.666 9.797 1.00 4.37 104 CYS A O 1
ATOM 806 N N . TYR A 1 105 ? 16.656 29.352 7.622 1.00 4.16 105 TYR A N 1
ATOM 807 C CA . TYR A 1 105 ? 17.890 28.656 7.337 1.00 4.01 105 TYR A CA 1
ATOM 808 C C . TYR A 1 105 ? 18.429 29.040 5.971 1.00 3.49 105 TYR A C 1
ATOM 809 O O . TYR A 1 105 ? 17.704 29.503 5.080 1.00 4.37 105 TYR A O 1
ATOM 818 N N . LEU A 1 106 ? 19.737 28.845 5.852 1.00 4.12 106 LEU A N 1
ATOM 819 C CA . LEU A 1 106 ? 20.537 29.251 4.714 1.00 4.25 106 LEU A CA 1
ATOM 820 C C . LEU A 1 106 ? 21.052 28.033 3.953 1.00 3.90 106 LEU A C 1
ATOM 821 O O . LEU A 1 106 ? 20.696 26.884 4.223 1.00 4.60 106 LEU A O 1
ATOM 826 N N . ASN A 1 107 ? 21.906 28.304 2.982 1.00 4.13 107 ASN A N 1
ATOM 827 C CA . ASN A 1 107 ? 22.579 27.280 2.200 1.00 3.99 107 ASN A CA 1
ATOM 828 C C . ASN A 1 107 ? 23.152 26.180 3.089 1.00 3.92 107 ASN A C 1
ATOM 829 O O . ASN A 1 107 ? 24.012 26.445 3.932 1.00 4.33 107 ASN A O 1
ATOM 834 N N . PRO A 1 108 ? 22.703 24.940 2.913 1.00 4.20 108 PRO A N 1
ATOM 835 C CA . PRO A 1 108 ? 23.290 23.826 3.666 1.00 4.59 108 PRO A CA 1
ATOM 836 C C . PRO A 1 108 ? 24.790 23.653 3.429 1.00 4.45 108 PRO A C 1
ATOM 837 O O . PRO A 1 108 ? 25.458 23.025 4.253 1.00 5.36 108 PRO A O 1
ATOM 841 N N . ASN A 1 109 ? 25.314 24.154 2.317 1.00 4.44 109 ASN A N 1
ATOM 842 C CA . ASN A 1 109 ? 26.743 24.091 2.066 1.00 4.50 109 ASN A CA 1
ATOM 843 C C . ASN A 1 109 ? 27.572 25.064 2.900 1.00 4.58 109 ASN A C 1
ATOM 844 O O . ASN A 1 109 ? 28.797 24.986 2.863 1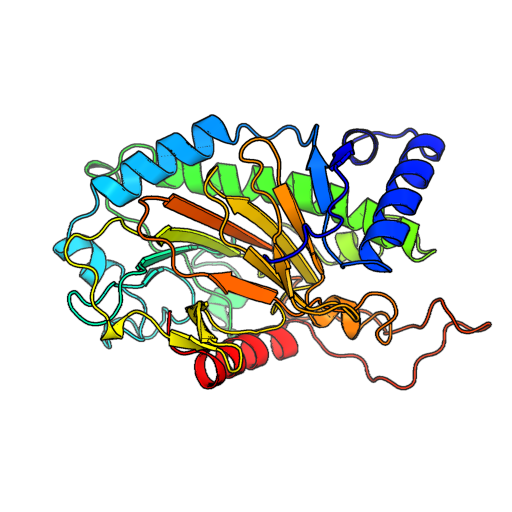.00 5.33 109 ASN A O 1
ATOM 849 N N . PHE A 1 110 ? 26.936 25.962 3.650 1.00 5.06 110 PHE A N 1
ATOM 850 C CA . PHE A 1 110 ? 27.663 26.799 4.599 1.00 5.33 110 PHE A CA 1
ATOM 851 C C . PHE A 1 110 ? 27.957 25.982 5.851 1.00 5.91 110 PHE A C 1
ATOM 852 O O . PHE A 1 110 ? 27.276 26.064 6.868 1.00 7.29 110 PHE A O 1
ATOM 860 N N . THR A 1 111 ? 28.995 25.169 5.721 1.00 6.52 111 THR A N 1
ATOM 861 C CA . THR A 1 111 ? 29.487 24.271 6.758 1.00 7.28 111 THR A CA 1
ATOM 862 C C . THR A 1 111 ? 30.647 24.945 7.478 1.00 7.83 111 THR A C 1
ATOM 863 O O . THR A 1 111 ? 31.177 25.954 7.009 1.00 7.48 111 THR A O 1
ATOM 867 N N . PRO A 1 112 ? 31.049 24.409 8.633 1.00 9.00 112 PRO A N 1
ATOM 868 C CA . PRO A 1 112 ? 32.174 24.997 9.364 1.00 9.82 112 PRO A CA 1
ATOM 869 C C . PRO A 1 112 ? 33.445 25.197 8.524 1.00 9.53 112 PRO A C 1
ATOM 870 O O . PRO A 1 112 ? 34.169 26.174 8.764 1.00 10.21 112 PRO A O 1
ATOM 874 N N . ASP A 1 113 ? 33.685 24.323 7.549 1.00 9.23 113 ASP A N 1
ATOM 875 C CA . ASP A 1 113 ? 34.871 24.409 6.699 1.00 9.14 113 ASP A CA 1
ATOM 876 C C . ASP A 1 113 ? 34.704 25.291 5.444 1.00 8.58 113 ASP A C 1
ATOM 877 O O . ASP A 1 113 ? 35.652 25.472 4.700 1.00 8.96 113 ASP A O 1
ATOM 882 N N . HIS A 1 114 ? 33.525 25.857 5.209 1.00 7.37 114 HIS A N 1
ATOM 883 C CA . HIS A 1 114 ? 33.304 26.658 4.011 1.00 6.89 114 HIS A CA 1
ATOM 884 C C . HIS A 1 114 ? 34.189 27.903 4.054 1.00 7.07 114 HIS A C 1
ATOM 885 O O . HIS A 1 114 ? 34.304 28.524 5.104 1.00 6.75 114 HIS A O 1
ATOM 892 N N . PRO A 1 115 ? 34.830 28.284 2.953 1.00 7.39 115 PRO A N 1
ATOM 893 C CA . PRO A 1 115 ? 35.758 29.429 3.004 1.00 7.83 115 PRO A CA 1
ATOM 894 C C . PRO A 1 115 ? 35.150 30.748 3.493 1.00 7.28 115 PRO A C 1
ATOM 895 O O . PRO A 1 115 ? 35.877 31.539 4.106 1.00 8.32 115 PRO A O 1
ATOM 901 N N . ARG A 1 116 ? 33.870 30.997 3.230 1.00 6.87 116 ARG A N 1
ATOM 902 C CA . ARG A 1 116 ? 33.241 32.232 3.714 1.00 7.33 116 ARG A CA 1
ATOM 903 C C . ARG A 1 116 ? 32.891 32.166 5.187 1.00 7.14 116 ARG A C 1
ATOM 904 O O . ARG A 1 116 ? 32.871 33.195 5.855 1.00 8.61 116 ARG A O 1
ATOM 919 N N . ILE A 1 117 ? 32.607 30.967 5.687 1.00 6.77 117 ILE A N 1
ATOM 920 C CA . ILE A 1 117 ? 32.401 30.755 7.117 1.00 7.46 117 ILE A CA 1
ATOM 921 C C . ILE A 1 117 ? 33.731 30.892 7.861 1.00 8.01 117 ILE A C 1
ATOM 922 O O . ILE A 1 117 ? 33.804 31.546 8.899 1.00 9.00 117 ILE A O 1
ATOM 927 N N . GLN A 1 118 ? 34.794 30.303 7.324 1.00 8.56 118 GLN A N 1
ATOM 928 C CA . GLN A 1 118 ? 36.122 30.463 7.914 1.00 8.93 118 GLN A CA 1
ATOM 929 C C . GLN A 1 118 ? 36.521 31.935 7.981 1.00 9.24 118 GLN A C 1
ATOM 930 O O . GLN A 1 118 ? 37.052 32.387 9.003 1.00 10.14 118 GLN A O 1
ATOM 936 N N . ALA A 1 119 ? 36.244 32.693 6.928 1.00 9.04 119 ALA A N 1
ATOM 937 C CA . ALA A 1 119 ? 36.576 34.120 6.891 1.00 9.80 119 ALA A CA 1
ATOM 938 C C . ALA A 1 119 ? 35.631 34.999 7.724 1.00 10.01 119 ALA A C 1
ATOM 939 O O . ALA A 1 119 ? 35.895 36.182 7.920 1.00 10.62 119 ALA A O 1
ATOM 941 N N . LYS A 1 120 ? 34.532 34.426 8.206 1.00 10.04 120 LYS A N 1
ATOM 942 C CA . LYS A 1 120 ? 33.503 35.155 8.955 1.00 10.59 120 LYS A CA 1
ATOM 943 C C . LYS A 1 120 ? 32.901 36.286 8.126 1.00 10.27 120 LYS A C 1
ATOM 944 O O . LYS A 1 120 ? 32.559 37.353 8.644 1.00 10.68 120 LYS A O 1
ATOM 950 N N . THR A 1 121 ? 32.734 36.038 6.831 1.00 9.97 121 THR A N 1
ATOM 951 C CA . THR A 1 121 ? 32.116 37.008 5.946 1.00 10.22 121 THR A CA 1
ATOM 952 C C . THR A 1 121 ? 30.663 37.229 6.334 1.00 9.65 121 THR A C 1
ATOM 953 O O . THR A 1 121 ? 29.925 36.253 6.505 1.00 9.37 121 THR A O 1
ATOM 957 N N . PRO A 1 122 ? 30.242 38.490 6.460 1.00 10.36 122 PRO A N 1
ATOM 958 C CA . PRO A 1 122 ? 28.839 38.788 6.761 1.00 9.97 122 PRO A CA 1
ATOM 959 C C . PRO A 1 122 ? 27.860 38.091 5.815 1.00 9.08 122 PRO A C 1
ATOM 960 O O . PRO A 1 122 ? 28.171 37.876 4.647 1.00 8.94 122 PRO A O 1
ATOM 964 N N . THR A 1 123 ? 26.688 37.783 6.365 1.00 8.74 123 THR A N 1
ATOM 965 C CA . THR A 1 123 ? 25.553 37.110 5.712 1.00 8.37 123 THR A CA 1
ATOM 966 C C . THR A 1 123 ? 25.727 35.609 5.519 1.00 7.55 123 THR A C 1
ATOM 967 O O . THR A 1 123 ? 24.774 34.954 5.128 1.00 7.76 123 THR A O 1
ATOM 971 N N . HIS A 1 124 ? 26.909 35.060 5.805 1.00 7.00 124 HIS A N 1
ATOM 972 C CA . HIS A 1 124 ? 27.123 33.614 5.764 1.00 6.89 124 HIS A CA 1
ATOM 973 C C . HIS A 1 124 ? 27.092 33.080 7.186 1.00 6.83 124 HIS A C 1
ATOM 974 O O . HIS A 1 124 ? 27.807 33.585 8.048 1.00 7.64 124 HIS A O 1
ATOM 981 N N . GLU A 1 125 ? 26.281 32.053 7.433 1.00 6.80 125 GLU A N 1
ATOM 982 C CA . GLU A 1 125 ? 26.198 31.417 8.746 1.00 7.47 125 GLU A CA 1
ATOM 983 C C . GLU A 1 125 ? 25.992 29.933 8.575 1.00 6.80 125 GLU A C 1
ATOM 984 O O . GLU A 1 125 ? 25.436 29.498 7.563 1.00 7.14 125 GLU A O 1
ATOM 990 N N . VAL A 1 126 ? 26.422 29.161 9.568 1.00 6.84 126 VAL A N 1
ATOM 991 C CA . VAL A 1 126 ? 26.124 27.739 9.626 1.00 6.79 126 VAL A CA 1
ATOM 992 C C . VAL A 1 126 ? 24.748 27.571 10.260 1.00 6.61 126 VAL A C 1
ATOM 993 O O . VAL A 1 126 ? 24.496 28.058 11.361 1.00 8.06 126 VAL A O 1
ATOM 997 N N . ASN A 1 127 ? 23.848 26.885 9.573 1.00 5.74 127 ASN A N 1
ATOM 998 C CA . ASN A 1 127 ? 22.507 26.674 10.081 1.00 5.86 127 ASN A CA 1
ATOM 999 C C . ASN A 1 127 ? 22.498 26.012 11.433 1.00 5.98 127 ASN A C 1
ATOM 1000 O O . ASN A 1 127 ? 23.347 25.171 11.731 1.00 6.81 127 ASN A O 1
ATOM 1005 N N . VAL A 1 128 ? 21.522 26.398 12.245 1.00 6.20 128 VAL A N 1
ATOM 1006 C CA . VAL A 1 128 ? 21.219 25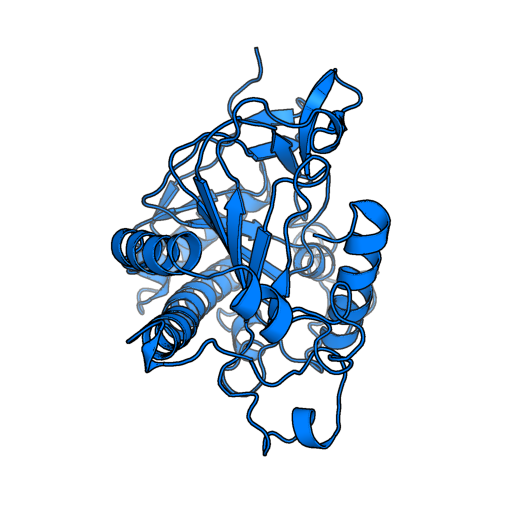.719 13.499 1.00 6.76 128 VAL A CA 1
ATOM 1007 C C . VAL A 1 128 ? 19.933 24.919 13.328 1.00 6.75 128 VAL A C 1
ATOM 1008 O O . VAL A 1 128 ? 19.018 25.313 12.595 1.00 7.08 128 VAL A O 1
ATOM 1012 N N . TRP A 1 129 ? 19.885 23.773 14.000 1.00 6.71 129 TRP A N 1
ATOM 1013 C CA . TRP A 1 129 ? 18.778 22.826 13.860 1.00 6.72 129 TRP A CA 1
ATOM 1014 C C . TRP A 1 129 ? 18.348 22.314 15.216 1.00 7.24 129 TRP A C 1
ATOM 1015 O O . TRP A 1 129 ? 19.180 22.169 16.112 1.00 7.52 129 TRP A O 1
ATOM 1026 N N . PRO A 1 130 ? 17.061 22.009 15.377 1.00 8.39 130 PRO A N 1
ATOM 1027 C CA . PRO A 1 130 ? 16.607 21.373 16.612 1.00 9.38 130 PRO A CA 1
ATOM 1028 C C . PRO A 1 130 ? 17.173 19.967 16.714 1.00 10.00 130 PRO A C 1
ATOM 1029 O O . PRO A 1 130 ? 17.738 19.428 15.755 1.00 9.33 130 PRO A O 1
ATOM 1033 N N . ASP A 1 131 ? 17.036 19.376 17.891 1.00 11.22 131 ASP A N 1
ATOM 1034 C CA . ASP A 1 131 ? 17.509 18.031 18.133 1.00 11.98 131 ASP A CA 1
ATOM 1035 C C . ASP A 1 131 ? 16.782 17.040 17.228 1.00 11.25 131 ASP A C 1
ATOM 1036 O O . ASP A 1 131 ? 15.558 17.065 17.126 1.00 10.71 131 ASP A O 1
ATOM 1041 N N . GLU A 1 132 ? 17.550 16.175 16.580 1.00 11.04 132 GLU A N 1
ATOM 1042 C CA . GLU A 1 132 ? 17.005 15.183 15.661 1.00 11.63 132 GLU A CA 1
ATOM 1043 C C . GLU A 1 132 ? 15.968 14.269 16.322 1.00 12.12 132 GLU A C 1
ATOM 1044 O O . GLU A 1 132 ? 14.964 13.930 15.715 1.00 12.07 132 GLU A O 1
ATOM 1050 N N . THR A 1 133 ? 16.213 13.860 17.564 1.00 12.89 133 THR A N 1
ATOM 1051 C CA . THR A 1 133 ? 15.276 12.973 18.265 1.00 14.11 133 THR A CA 1
ATOM 1052 C C . THR A 1 133 ? 13.929 13.643 18.530 1.00 13.65 133 THR A C 1
ATOM 1053 O O . THR A 1 133 ? 12.896 12.977 18.496 1.00 14.69 133 THR A O 1
ATOM 1057 N N . LYS A 1 134 ? 13.937 14.950 18.782 1.00 13.01 134 LYS A N 1
ATOM 1058 C CA . LYS A 1 134 ? 12.706 15.701 19.008 1.00 12.50 134 LYS A CA 1
ATOM 1059 C C . LYS A 1 134 ? 11.970 16.030 17.709 1.00 11.19 134 LYS A C 1
ATOM 1060 O O . LYS A 1 134 ? 10.757 16.216 17.719 1.00 10.99 134 LYS A O 1
ATOM 1066 N N . HIS A 1 135 ? 12.709 16.120 16.600 1.00 9.65 135 HIS A N 1
ATOM 1067 C CA . HIS A 1 135 ? 12.144 16.495 15.301 1.00 8.88 135 HIS A CA 1
ATOM 1068 C C . HIS A 1 135 ? 12.662 15.548 14.233 1.00 8.53 135 HIS A C 1
ATOM 1069 O O . HIS A 1 135 ? 13.377 15.958 13.325 1.00 8.09 135 HIS A O 1
ATOM 1076 N N . PRO A 1 136 ? 12.309 14.270 14.323 1.00 8.66 136 PRO A N 1
ATOM 1077 C CA . PRO A 1 136 ? 12.906 13.292 13.411 1.00 8.38 136 PRO A CA 1
ATOM 1078 C C . PRO A 1 136 ? 12.631 13.632 11.956 1.00 7.80 136 PRO A C 1
ATOM 1079 O O . PRO A 1 136 ? 11.494 13.892 11.577 1.00 8.39 136 PRO A O 1
ATOM 1083 N N . GLY A 1 137 ? 13.683 13.633 11.155 1.00 7.21 137 GLY A N 1
ATOM 1084 C CA . GLY A 1 137 ? 13.558 13.882 9.736 1.00 6.82 137 GLY A CA 1
ATOM 1085 C C . GLY A 1 137 ? 13.454 15.338 9.324 1.00 6.29 137 GLY A C 1
ATOM 1086 O O . GLY A 1 137 ? 13.516 15.624 8.128 1.00 6.52 137 GLY A O 1
ATOM 1087 N N . PHE A 1 138 ? 13.301 16.259 10.268 1.00 6.10 138 PHE A N 1
ATOM 1088 C CA . PHE A 1 138 ? 13.052 17.653 9.907 1.00 5.78 138 PHE A CA 1
ATOM 1089 C C . PHE A 1 138 ? 14.245 18.292 9.185 1.00 5.39 138 PHE A C 1
ATOM 1090 O O . PHE A 1 138 ? 14.077 18.889 8.121 1.00 5.51 138 PHE A O 1
ATOM 1098 N N . GLN A 1 139 ? 15.442 18.175 9.747 1.00 5.58 139 GLN A N 1
ATOM 1099 C CA . GLN A 1 139 ? 16.602 18.782 9.123 1.00 5.53 139 GLN A CA 1
ATOM 1100 C C . GLN A 1 139 ? 16.790 18.225 7.715 1.00 5.14 139 GLN A C 1
ATOM 1101 O O . GLN A 1 139 ? 17.046 18.974 6.771 1.00 5.37 139 GLN A O 1
ATOM 1107 N N . ASP A 1 140 ? 16.687 16.910 7.563 1.00 5.43 140 ASP A N 1
ATOM 1108 C CA . ASP A 1 140 ? 16.897 16.319 6.249 1.00 6.01 140 ASP A CA 1
ATOM 1109 C C . ASP A 1 140 ? 15.834 16.776 5.258 1.00 5.41 140 ASP A C 1
ATOM 1110 O O . ASP A 1 140 ? 16.148 17.073 4.104 1.00 5.38 140 ASP A O 1
ATOM 1115 N N . PHE A 1 141 ? 14.584 16.847 5.703 1.00 5.24 141 PHE A N 1
ATOM 1116 C CA . PHE A 1 141 ? 13.525 17.344 4.852 1.00 5.12 141 PHE A CA 1
ATOM 1117 C C . PHE A 1 141 ? 13.798 18.791 4.430 1.00 4.76 141 PHE A C 1
ATOM 1118 O O . PHE A 1 141 ? 13.653 19.150 3.265 1.00 4.54 141 PHE A O 1
ATOM 1126 N N . ALA A 1 142 ? 14.175 19.624 5.388 1.00 4.77 142 ALA A N 1
ATOM 1127 C CA . ALA A 1 142 ? 14.352 21.043 5.150 1.00 4.97 142 ALA A CA 1
ATOM 1128 C C . ALA A 1 142 ? 15.527 21.302 4.205 1.00 4.49 142 ALA A C 1
ATOM 1129 O O . ALA A 1 142 ? 15.457 22.172 3.334 1.00 4.30 142 ALA A O 1
ATOM 1131 N N . GLU A 1 143 ? 16.602 20.537 4.360 1.00 4.85 143 GLU A N 1
ATOM 1132 C CA . GLU A 1 143 ? 17.760 20.679 3.478 1.00 4.96 143 GLU A CA 1
ATOM 1133 C C . GLU A 1 143 ? 17.406 20.252 2.057 1.00 4.77 143 GLU A C 1
ATOM 1134 O O . GLU A 1 143 ? 17.770 20.922 1.090 1.00 5.34 143 GLU A O 1
ATOM 1140 N N . GLN A 1 144 ? 16.676 19.152 1.927 1.00 4.77 144 GLN A N 1
ATOM 1141 C CA . GLN A 1 144 ? 16.216 18.731 0.620 1.00 5.11 144 GLN A CA 1
ATOM 1142 C C . GLN A 1 144 ? 15.255 19.746 0.000 1.00 4.61 144 GLN A C 1
ATOM 1143 O O . GLN A 1 144 ? 15.310 19.989 -1.204 1.00 4.94 144 GLN A O 1
ATOM 1149 N N . TYR A 1 145 ? 14.396 20.357 0.812 1.00 4.29 145 TYR A N 1
ATOM 1150 C CA . TYR A 1 145 ? 13.493 21.377 0.301 1.00 4.17 145 TYR A CA 1
ATOM 1151 C C . TYR A 1 145 ? 14.290 22.552 -0.268 1.00 3.88 145 TYR A C 1
ATOM 1152 O O . TYR A 1 145 ? 13.956 23.074 -1.327 1.00 4.11 145 TYR A O 1
ATOM 1161 N N . TYR A 1 146 ? 15.354 22.950 0.423 1.00 4.09 146 TYR A N 1
ATOM 1162 C CA . TYR A 1 146 ? 16.224 24.009 -0.075 1.00 4.04 146 TYR A CA 1
ATOM 1163 C C . TYR A 1 146 ? 16.647 23.693 -1.502 1.00 4.25 146 TYR A C 1
ATOM 1164 O O . TYR A 1 146 ? 16.573 24.552 -2.369 1.00 4.42 146 TYR A O 1
ATOM 1173 N N . TRP A 1 147 ? 17.091 22.459 -1.747 1.00 4.15 147 TRP A N 1
ATOM 1174 C CA . TRP A 1 147 ? 17.547 22.101 -3.079 1.00 4.80 147 TRP A CA 1
ATOM 1175 C C . TRP A 1 147 ? 16.400 21.984 -4.085 1.00 4.79 147 TRP A C 1
ATOM 1176 O O . TRP A 1 147 ? 16.580 22.328 -5.246 1.00 5.00 147 TRP A O 1
ATOM 1187 N N . ASP A 1 148 ? 15.228 21.530 -3.651 1.00 4.78 148 ASP A N 1
ATOM 1188 C CA . ASP A 1 148 ? 14.079 21.471 -4.544 1.00 4.93 148 ASP A CA 1
ATOM 1189 C C . ASP A 1 148 ? 13.698 22.885 -5.006 1.00 4.53 148 ASP A C 1
ATOM 1190 O O . ASP A 1 148 ? 13.496 23.122 -6.206 1.00 4.63 148 ASP A O 1
ATOM 1195 N N . VAL A 1 149 ? 13.607 23.827 -4.073 1.00 4.25 149 VAL A N 1
ATOM 1196 C CA . VAL A 1 149 ? 13.203 25.180 -4.444 1.00 4.17 149 VAL A CA 1
ATOM 1197 C C . VAL A 1 149 ? 14.338 25.944 -5.139 1.00 4.27 149 VAL A C 1
ATOM 1198 O O . VAL A 1 149 ? 14.081 26.804 -5.980 1.00 4.43 149 VAL A O 1
ATOM 1202 N N . PHE A 1 150 ? 15.585 25.595 -4.831 1.00 4.42 150 PHE A N 1
ATOM 1203 C CA . PHE A 1 150 ? 16.724 26.102 -5.588 1.00 4.73 150 PHE A CA 1
ATOM 1204 C C . PHE A 1 150 ? 16.569 25.717 -7.067 1.00 4.77 150 PHE A C 1
ATOM 1205 O O . PHE A 1 150 ? 16.779 26.538 -7.957 1.00 5.00 150 PHE A O 1
ATOM 1213 N N . GLY A 1 151 ? 16.204 24.466 -7.335 1.00 5.06 151 GLY A N 1
ATOM 1214 C CA . GLY A 1 151 ? 16.028 24.006 -8.696 1.00 5.46 151 GLY A CA 1
ATOM 1215 C C . GLY A 1 151 ? 14.912 24.743 -9.426 1.00 5.54 151 GLY A C 1
ATOM 1216 O O . GLY A 1 151 ? 15.068 25.144 -10.573 1.00 5.67 151 GLY A O 1
ATOM 1217 N N . LEU A 1 152 ? 13.772 24.925 -8.771 1.00 5.27 152 LEU A N 1
ATOM 1218 C CA . LEU A 1 152 ? 12.696 25.717 -9.353 1.00 5.26 152 LEU A CA 1
ATOM 1219 C C . LEU A 1 152 ? 13.178 27.131 -9.646 1.00 4.95 152 LEU A C 1
ATOM 1220 O O . LEU A 1 152 ? 12.898 27.684 -10.705 1.00 5.48 152 LEU A O 1
ATOM 1225 N N . SER A 1 153 ? 13.890 27.720 -8.693 1.00 4.92 153 SER A N 1
ATOM 1226 C CA . SER A 1 153 ? 14.350 29.091 -8.829 1.00 4.94 153 SER A CA 1
ATOM 1227 C C . SER A 1 153 ? 15.333 29.251 -9.978 1.00 5.10 153 SER A C 1
ATOM 1228 O O . SER A 1 153 ? 15.276 30.248 -10.693 1.00 5.27 153 SER A O 1
ATOM 1231 N N . SER A 1 154 ? 16.205 28.275 -10.180 1.00 5.55 154 SER A N 1
ATOM 1232 C CA . SER A 1 154 ? 17.114 28.305 -11.316 1.00 5.82 154 SER A CA 1
ATOM 1233 C C . SER A 1 154 ? 16.342 28.345 -12.627 1.00 5.75 154 SER A C 1
ATOM 1234 O O . SER A 1 154 ? 16.677 29.106 -13.538 1.00 6.41 154 SER A O 1
ATOM 1239 N N . ALA A 1 155 ? 15.308 27.525 -12.726 1.00 5.97 155 ALA A N 1
ATOM 1240 C CA . ALA A 1 155 ? 14.448 27.521 -13.899 1.00 5.98 155 ALA A CA 1
ATOM 1241 C C . ALA A 1 155 ? 13.763 28.878 -14.083 1.00 5.57 155 ALA A C 1
ATOM 1242 O O . ALA A 1 155 ? 13.746 29.432 -15.184 1.00 6.14 155 ALA A O 1
ATOM 1244 N N . LEU A 1 156 ? 13.214 29.431 -13.007 1.00 5.44 156 LEU A N 1
ATOM 1245 C CA . LEU A 1 156 ? 12.579 30.733 -13.100 1.00 5.48 156 LEU A CA 1
ATOM 1246 C C . LEU A 1 156 ? 13.554 31.800 -13.567 1.00 5.19 156 LEU A C 1
ATOM 1247 O O . LEU A 1 156 ? 13.191 32.658 -14.378 1.00 5.82 156 LEU A O 1
ATOM 1252 N N . LEU A 1 157 ? 14.789 31.750 -13.077 1.00 5.44 157 LEU A N 1
ATOM 1253 C CA . LEU A 1 157 ? 15.798 32.725 -13.479 1.00 5.94 157 LEU A CA 1
ATOM 1254 C C . LEU A 1 157 ? 16.143 32.614 -14.961 1.00 5.62 157 LEU A C 1
ATOM 1255 O O . LEU A 1 157 ? 16.476 33.620 -15.587 1.00 6.03 157 LEU A O 1
ATOM 1260 N N . LYS A 1 158 ? 16.067 31.415 -15.530 1.00 5.98 158 LYS A N 1
ATOM 1261 C CA . LYS A 1 158 ? 16.218 31.282 -16.978 1.00 6.60 158 LYS A CA 1
ATOM 1262 C C . LYS A 1 158 ? 15.102 32.035 -17.707 1.00 6.48 158 LYS A C 1
ATOM 1263 O O . LYS A 1 158 ? 15.340 32.706 -18.720 1.00 6.83 158 LYS A O 1
ATOM 1269 N N . GLY A 1 159 ? 13.882 31.928 -17.187 1.00 6.38 159 GLY A N 1
ATOM 1270 C CA . GLY A 1 159 ? 12.748 32.651 -17.743 1.00 6.40 159 GLY A CA 1
ATOM 1271 C C . GLY A 1 159 ? 12.915 34.157 -17.670 1.00 6.27 159 GLY A C 1
ATOM 1272 O O . GLY A 1 159 ? 12.658 34.858 -18.645 1.00 6.32 159 GLY A O 1
ATOM 1273 N N . TYR A 1 160 ? 13.342 34.665 -16.520 1.00 6.18 160 TYR A N 1
ATOM 1274 C CA . TYR A 1 160 ? 13.578 36.101 -16.383 1.00 6.05 160 TYR A CA 1
ATOM 1275 C C . TYR A 1 160 ? 14.680 36.596 -17.330 1.00 6.14 160 TYR A C 1
ATOM 1276 O O . TYR A 1 160 ? 14.552 37.662 -17.927 1.00 6.52 160 TYR A O 1
ATOM 1285 N N . ALA A 1 161 ? 15.761 35.834 -17.457 1.00 6.17 161 ALA A N 1
ATOM 1286 C CA . ALA A 1 161 ? 16.854 36.206 -18.346 1.00 6.38 161 ALA A CA 1
ATOM 1287 C C . ALA A 1 161 ? 16.362 36.309 -19.781 1.00 6.16 161 ALA A C 1
ATOM 1288 O O . ALA A 1 161 ? 16.624 37.308 -20.459 1.00 6.86 161 ALA A O 1
ATOM 1290 N N . LEU A 1 162 ? 15.665 35.283 -20.250 1.00 6.18 162 LEU A N 1
ATOM 1291 C CA . LEU A 1 162 ? 15.125 35.300 -21.608 1.00 6.50 162 LEU A CA 1
ATOM 1292 C C . LEU A 1 162 ? 14.147 36.456 -21.797 1.00 6.54 162 LEU A C 1
ATOM 1293 O O . LEU A 1 162 ? 14.138 37.098 -22.848 1.00 6.73 162 LEU A O 1
ATOM 1298 N N . ALA A 1 163 ? 13.339 36.733 -20.777 1.00 6.55 163 ALA A N 1
ATOM 1299 C CA . ALA A 1 163 ? 12.349 37.812 -20.827 1.00 6.87 163 ALA A CA 1
ATOM 1300 C C . ALA A 1 163 ? 13.011 39.171 -21.054 1.00 7.04 163 ALA A C 1
ATOM 1301 O O . ALA A 1 163 ? 12.458 40.035 -21.737 1.00 7.50 163 ALA A O 1
ATOM 1303 N N . LEU A 1 164 ? 14.209 39.343 -20.504 1.00 7.43 164 LEU A N 1
ATOM 1304 C CA . LEU A 1 164 ? 14.945 40.598 -20.586 1.00 7.93 164 LEU A CA 1
ATOM 1305 C C . LEU A 1 164 ? 15.861 40.680 -21.807 1.00 8.34 164 LEU A C 1
ATOM 1306 O O . LEU A 1 164 ? 16.662 41.607 -21.906 1.00 9.22 164 LEU A O 1
ATOM 1311 N N . GLY A 1 165 ? 15.755 39.721 -22.726 1.00 8.10 165 GLY A N 1
ATOM 1312 C CA . GLY A 1 165 ? 16.566 39.738 -23.934 1.00 8.00 165 GLY A CA 1
ATOM 1313 C C . GLY A 1 165 ? 17.974 39.204 -23.764 1.00 7.97 165 GLY A C 1
ATOM 1314 O O . GLY A 1 165 ? 18.834 39.435 -24.617 1.00 8.46 165 GLY A O 1
ATOM 1315 N N . LYS A 1 166 ? 18.210 38.471 -22.677 1.00 8.01 166 LYS A N 1
ATOM 1316 C CA . LYS A 1 166 ? 19.520 37.902 -22.375 1.00 8.52 166 LYS A CA 1
ATOM 1317 C C . LYS A 1 166 ? 19.536 36.405 -22.680 1.00 8.10 166 LYS A C 1
ATOM 1318 O O . LYS A 1 166 ? 18.498 35.797 -22.953 1.00 8.43 166 LYS A O 1
ATOM 1326 N N . GLU A 1 167 ? 20.726 35.823 -22.644 1.00 8.14 167 GLU A N 1
ATOM 1327 C CA . GLU A 1 167 ? 20.880 34.380 -22.694 1.00 8.92 167 GLU A CA 1
ATOM 1328 C C . GLU A 1 167 ? 20.374 33.796 -21.376 1.00 8.29 167 GLU A C 1
ATOM 1329 O O . GLU A 1 167 ? 20.392 34.465 -20.340 1.00 8.60 167 GLU A O 1
ATOM 1335 N N . GLU A 1 168 ? 19.923 32.552 -21.411 1.00 8.32 168 GLU A N 1
ATOM 1336 C CA . GLU A 1 168 ? 19.150 32.028 -20.281 1.00 8.84 168 GLU A CA 1
ATOM 1337 C C . GLU A 1 168 ? 19.953 31.896 -18.985 1.00 9.12 168 GLU A C 1
ATOM 1338 O O . GLU A 1 168 ? 19.357 31.798 -17.922 1.00 9.35 168 GLU A O 1
ATOM 1344 N N . ASN A 1 169 ? 21.286 31.885 -19.061 1.00 9.40 169 ASN A N 1
ATOM 1345 C CA . ASN A 1 169 ? 22.121 31.795 -17.854 1.00 10.47 169 ASN A CA 1
ATOM 1346 C C . ASN A 1 169 ? 22.569 33.135 -17.267 1.00 9.84 169 ASN A C 1
ATOM 1347 O O . ASN A 1 169 ? 23.388 33.171 -16.352 1.00 9.68 169 ASN A O 1
ATOM 1352 N N . PHE A 1 170 ? 21.991 34.233 -17.738 1.00 9.14 170 PHE A N 1
ATOM 1353 C CA . PHE A 1 170 ? 22.418 35.565 -17.323 1.00 9.20 170 PHE A CA 1
ATOM 1354 C C . PHE A 1 170 ? 22.368 35.794 -15.802 1.00 8.59 170 PHE A C 1
ATOM 1355 O O . PHE A 1 170 ? 23.277 36.404 -15.235 1.00 9.09 170 PHE A O 1
ATOM 1363 N N . PHE A 1 171 ? 21.293 35.342 -15.160 1.00 7.89 171 PHE A N 1
ATOM 1364 C CA . PHE A 1 171 ? 21.199 35.363 -13.703 1.00 7.73 171 PHE A CA 1
ATOM 1365 C C . PHE A 1 171 ? 21.697 34.063 -13.093 1.00 8.19 171 PHE A C 1
ATOM 1366 O O . PHE A 1 171 ? 22.423 34.079 -12.098 1.00 8.36 171 PHE A O 1
ATOM 1374 N N . ALA A 1 172 ? 21.305 32.939 -13.681 1.00 7.82 172 ALA A N 1
ATOM 1375 C CA . ALA A 1 172 ? 21.534 31.632 -13.078 1.00 8.35 172 ALA A CA 1
ATOM 1376 C C . ALA A 1 172 ? 23.009 31.307 -12.908 1.00 8.45 172 ALA A C 1
ATOM 1377 O O . ALA A 1 172 ? 23.365 30.546 -12.004 1.00 8.53 172 ALA A O 1
ATOM 1379 N N . ARG A 1 173 ? 23.868 31.881 -13.753 1.00 9.03 173 ARG A N 1
ATOM 1380 C CA . ARG A 1 173 ? 25.309 31.639 -13.631 1.00 9.78 173 ARG A CA 1
ATOM 1381 C C . ARG A 1 173 ? 25.873 32.199 -12.306 1.00 9.50 173 ARG A C 1
ATOM 1382 O O . ARG A 1 173 ? 26.956 31.790 -11.880 1.00 10.83 173 ARG A O 1
ATOM 1390 N N . HIS A 1 174 ? 25.150 33.130 -11.673 1.00 8.76 174 HIS A N 1
ATOM 1391 C CA . HIS A 1 174 ? 25.509 33.717 -10.372 1.00 8.34 174 HIS A CA 1
ATOM 1392 C C . HIS A 1 174 ? 24.778 33.069 -9.189 1.00 7.47 174 HIS A C 1
ATOM 1393 O O . HIS A 1 174 ? 24.897 33.540 -8.058 1.00 8.38 174 HIS A O 1
ATOM 1400 N N . PHE A 1 175 ? 23.991 32.037 -9.475 1.00 6.65 175 PHE A N 1
ATOM 1401 C CA . PHE A 1 175 ? 23.133 31.370 -8.501 1.00 5.89 175 PHE A CA 1
ATOM 1402 C C . PHE A 1 175 ? 23.603 29.922 -8.425 1.00 6.02 175 PHE A C 1
ATOM 1403 O O . PHE A 1 175 ? 23.197 29.079 -9.227 1.00 6.82 175 PHE A O 1
ATOM 1411 N N . LYS A 1 176 ? 24.504 29.656 -7.483 1.00 6.42 176 LYS A N 1
ATOM 1412 C CA . LYS A 1 176 ? 25.278 28.422 -7.465 1.00 7.17 176 LYS A CA 1
ATOM 1413 C C . LYS A 1 176 ? 25.159 27.742 -6.115 1.00 6.16 176 LYS A C 1
ATOM 1414 O O . LYS A 1 176 ? 25.181 28.416 -5.080 1.00 6.07 176 LYS A O 1
ATOM 1420 N N . PRO A 1 177 ? 25.051 26.415 -6.093 1.00 6.15 177 PRO A N 1
ATOM 1421 C CA . PRO A 1 177 ? 24.928 25.717 -4.811 1.00 6.44 177 PRO A CA 1
ATOM 1422 C C . PRO A 1 177 ? 26.045 26.010 -3.817 1.00 5.66 177 PRO A C 1
ATOM 1423 O O . PRO A 1 177 ? 25.782 26.022 -2.620 1.00 5.51 177 PRO A O 1
ATOM 1427 N N . ASP A 1 178 ? 27.274 26.221 -4.277 1.00 5.78 178 ASP A N 1
ATOM 1428 C CA . ASP A 1 178 ? 28.370 26.371 -3.342 1.00 6.58 178 ASP A CA 1
ATOM 1429 C C . ASP A 1 178 ? 28.388 27.730 -2.659 1.00 7.10 178 ASP A C 1
ATOM 1430 O O . ASP A 1 178 ? 29.062 27.864 -1.641 1.00 9.25 178 ASP A O 1
ATOM 1435 N N . ASP A 1 179 ? 27.698 28.744 -3.186 1.00 6.55 179 ASP A N 1
ATOM 1436 C CA . ASP A 1 179 ? 27.832 30.067 -2.581 1.00 7.72 179 ASP A CA 1
ATOM 1437 C C . ASP A 1 179 ? 26.559 30.904 -2.467 1.00 6.14 179 ASP A C 1
ATOM 1438 O O . ASP A 1 179 ? 26.626 31.990 -1.925 1.00 6.36 179 ASP A O 1
ATOM 1443 N N . THR A 1 180 ? 25.401 30.411 -2.900 1.00 5.69 180 THR A N 1
ATOM 1444 C CA . THR A 1 180 ? 24.208 31.244 -2.849 1.00 5.27 180 THR A CA 1
ATOM 1445 C C . THR A 1 180 ? 23.865 31.665 -1.426 1.00 4.58 180 THR A C 1
ATOM 1446 O O . THR A 1 180 ? 23.894 30.861 -0.490 1.00 4.93 180 THR A O 1
ATOM 1450 N N . LEU A 1 181 ? 23.487 32.932 -1.310 1.00 4.70 181 LEU A N 1
ATOM 1451 C CA . LEU A 1 181 ? 23.021 33.514 -0.068 1.00 4.54 181 LEU A CA 1
ATOM 1452 C C . LEU A 1 181 ? 21.506 33.374 0.120 1.00 3.82 181 LEU A C 1
ATOM 1453 O O . LEU A 1 181 ? 20.934 33.969 1.030 1.00 4.52 181 LEU A O 1
ATOM 1458 N N . ALA A 1 182 ? 20.856 32.557 -0.711 1.00 3.83 182 ALA A N 1
ATOM 1459 C CA . ALA A 1 182 ? 19.415 32.353 -0.621 1.00 3.92 182 ALA A CA 1
ATOM 1460 C C . ALA A 1 182 ? 19.011 31.776 0.740 1.00 4.23 182 ALA A C 1
ATOM 1461 O O . ALA A 1 182 ? 19.758 31.008 1.355 1.00 4.33 182 ALA A O 1
ATOM 1463 N N . SER A 1 183 ? 17.812 32.116 1.187 1.00 4.46 183 SER A N 1
ATOM 1464 C CA . SER A 1 183 ? 17.293 31.618 2.457 1.00 4.64 183 SER A CA 1
ATOM 1465 C C . SER A 1 183 ? 15.881 31.086 2.298 1.00 4.05 183 SER A C 1
ATOM 1466 O O . SER A 1 183 ? 15.139 31.525 1.412 1.00 4.14 183 SER A O 1
ATOM 1469 N N . VAL A 1 184 ? 15.549 30.128 3.160 1.00 3.90 184 VAL A N 1
ATOM 1470 C CA . VAL A 1 184 ? 14.182 29.698 3.387 1.00 4.13 184 VAL A CA 1
ATOM 1471 C C . VAL A 1 184 ? 13.746 30.260 4.728 1.00 4.13 184 VAL A C 1
ATOM 1472 O O . VAL A 1 184 ? 14.502 30.200 5.701 1.00 4.35 184 VAL A O 1
ATOM 1476 N N . VAL A 1 185 ? 12.521 30.761 4.799 1.00 4.07 185 VAL A N 1
ATOM 1477 C CA . VAL A 1 185 ? 11.935 31.121 6.075 1.00 4.47 185 VAL A CA 1
ATOM 1478 C C . VAL A 1 185 ? 10.623 30.380 6.235 1.00 4.43 185 VAL A C 1
ATOM 1479 O O . VAL A 1 185 ? 9.756 30.454 5.376 1.00 5.31 185 VAL A O 1
ATOM 1483 N N . LEU A 1 186 ? 10.482 29.663 7.339 1.00 4.29 186 LEU A N 1
ATOM 1484 C CA . LEU A 1 186 ? 9.244 28.948 7.658 1.00 4.33 186 LEU A CA 1
ATOM 1485 C C . LEU A 1 186 ? 8.470 29.788 8.672 1.00 4.34 186 LEU A C 1
ATOM 1486 O O . LEU A 1 186 ? 8.737 29.735 9.878 1.00 4.58 186 LEU A O 1
ATOM 1491 N N . ILE A 1 187 ? 7.550 30.607 8.171 1.00 4.13 187 ILE A N 1
ATOM 1492 C CA . ILE A 1 187 ? 6.818 31.560 9.011 1.00 4.43 187 ILE A CA 1
ATOM 1493 C C . ILE A 1 187 ? 5.475 30.987 9.423 1.00 4.70 187 ILE A C 1
ATOM 1494 O O . ILE A 1 187 ? 4.706 30.488 8.587 1.00 5.20 187 ILE A O 1
ATOM 1499 N N . ARG A 1 188 ? 5.227 31.033 10.727 1.00 4.69 188 ARG A N 1
ATOM 1500 C CA . ARG A 1 188 ? 3.933 30.741 11.308 1.00 5.10 188 ARG A CA 1
ATOM 1501 C C . ARG A 1 188 ? 3.214 32.039 11.662 1.00 5.11 188 ARG A C 1
ATOM 1502 O O . ARG A 1 188 ? 3.694 32.823 12.479 1.00 5.54 188 ARG A O 1
ATOM 1510 N N . TYR A 1 189 ? 2.059 32.253 11.034 1.00 5.13 189 TYR A N 1
ATOM 1511 C CA . TYR A 1 189 ? 1.117 33.291 11.459 1.00 5.55 189 TYR A CA 1
ATOM 1512 C C . TYR A 1 189 ? -0.010 32.579 12.199 1.00 6.20 189 TYR A C 1
ATOM 1513 O O . TYR A 1 189 ? -0.733 31.793 11.598 1.00 7.30 189 TYR A O 1
ATOM 1522 N N . PRO A 1 190 ? -0.141 32.801 13.500 1.00 6.25 190 PRO A N 1
ATOM 1523 C CA . PRO A 1 190 ? -1.094 32.024 14.297 1.00 6.99 190 PRO A CA 1
ATOM 1524 C C . PRO A 1 190 ? -2.517 32.550 14.289 1.00 6.63 190 PRO A C 1
ATOM 1525 O O . PRO A 1 190 ? -2.764 33.734 14.076 1.00 6.61 190 PRO A O 1
ATOM 1529 N N . TYR A 1 191 ? -3.452 31.651 14.573 1.00 7.12 191 TYR A N 1
ATOM 1530 C CA . TYR A 1 191 ? -4.769 32.028 15.070 1.00 7.42 191 TYR A CA 1
ATOM 1531 C C . TYR A 1 191 ? -4.617 32.341 16.554 1.00 7.97 191 TYR A C 1
ATOM 1532 O O . TYR A 1 191 ? -3.999 31.573 17.283 1.00 8.74 191 TYR A O 1
ATOM 1541 N N . LEU A 1 192 ? -5.173 33.462 17.000 1.00 8.30 192 LEU A N 1
ATOM 1542 C CA . LEU A 1 192 ? -5.150 33.840 18.412 1.00 9.35 192 LEU A CA 1
ATOM 1543 C C . LEU A 1 192 ? -6.491 34.421 18.835 1.00 10.80 192 LEU A C 1
ATOM 1544 O O . LEU A 1 192 ? -7.057 35.265 18.144 1.00 11.12 192 LEU A O 1
ATOM 1549 N N . ASP A 1 193 ? -6.983 33.964 19.986 1.00 12.62 193 ASP A N 1
ATOM 1550 C CA . ASP A 1 193 ? -8.260 34.412 20.532 1.00 14.51 193 ASP A CA 1
ATOM 1551 C C . ASP A 1 193 ? -8.096 34.656 22.034 1.00 15.02 193 ASP A C 1
ATOM 1552 O O . ASP A 1 193 ? -8.015 33.692 22.792 1.00 15.51 193 ASP A O 1
ATOM 1557 N N . PRO A 1 194 ? -8.026 35.913 22.480 1.00 15.50 194 PRO A N 1
ATOM 1558 C CA . PRO A 1 194 ? -8.103 37.114 21.637 1.00 15.52 194 PRO A CA 1
ATOM 1559 C C . PRO A 1 194 ? -6.787 37.432 20.913 1.00 15.08 194 PRO A C 1
ATOM 1560 O O . PRO A 1 194 ? -5.716 37.037 21.350 1.00 14.71 194 PRO A O 1
ATOM 1564 N N . TYR A 1 195 ? -6.879 38.165 19.810 1.00 14.51 195 TYR A N 1
ATOM 1565 C CA . TYR A 1 195 ? -5.697 38.549 19.049 1.00 14.12 195 TYR A CA 1
ATOM 1566 C C . TYR A 1 195 ? -5.182 39.869 19.592 1.00 15.47 195 TYR A C 1
ATOM 1567 O O . TYR A 1 195 ? -5.951 40.829 19.653 1.00 16.07 195 TYR A O 1
ATOM 1576 N N . PRO A 1 196 ? -3.897 39.937 19.948 1.00 16.88 196 PRO A N 1
ATOM 1577 C CA . PRO A 1 196 ? -3.331 41.164 20.520 1.00 17.61 196 PRO A CA 1
ATOM 1578 C C . PRO A 1 196 ? -3.352 42.329 19.529 1.00 17.44 196 PRO A C 1
ATOM 1579 O O . PRO A 1 196 ? -2.752 42.231 18.461 1.00 16.87 196 PRO A O 1
ATOM 1583 N N . GLU A 1 197 ? -4.036 43.410 19.886 1.00 17.42 197 GLU A N 1
ATOM 1584 C CA . GLU A 1 197 ? -4.060 44.607 19.045 1.00 17.13 197 GLU A CA 1
ATOM 1585 C C . GLU A 1 197 ? -2.664 45.201 18.846 1.00 15.68 197 GLU A C 1
ATOM 1586 O O . GLU A 1 197 ? -2.382 45.802 17.817 1.00 13.81 197 GLU A O 1
ATOM 1592 N N . ALA A 1 198 ? -1.781 45.013 19.822 1.00 15.47 198 ALA A N 1
ATOM 1593 C CA . ALA A 1 198 ? -0.406 45.467 19.689 1.00 15.22 198 ALA A CA 1
ATOM 1594 C C . ALA A 1 198 ? 0.320 44.782 18.530 1.00 14.92 198 ALA A C 1
ATOM 1595 O O . ALA A 1 198 ? 1.289 45.306 18.014 1.00 14.93 198 ALA A O 1
ATOM 1597 N N . ALA A 1 199 ? -0.164 43.605 18.121 1.00 14.50 199 ALA A N 1
ATOM 1598 C CA . ALA A 1 199 ? 0.407 42.862 16.997 1.00 14.42 199 ALA A CA 1
ATOM 1599 C C . ALA A 1 199 ? -0.226 43.218 15.654 1.00 13.88 199 ALA A C 1
ATOM 1600 O O . ALA A 1 199 ? 0.072 42.576 14.643 1.00 14.99 199 ALA A O 1
ATOM 1602 N N . ILE A 1 200 ? -1.098 44.225 15.650 1.00 12.46 200 ILE A N 1
ATOM 1603 C CA . ILE A 1 200 ? -1.784 44.686 14.446 1.00 11.69 200 ILE A CA 1
ATOM 1604 C C . ILE A 1 200 ? -1.374 46.135 14.161 1.00 11.59 200 ILE A C 1
ATOM 1605 O O . ILE A 1 200 ? -1.432 47.006 15.040 1.00 11.91 200 ILE A O 1
ATOM 1610 N N . LYS A 1 201 ? -0.959 46.383 12.929 1.00 11.81 201 LYS A N 1
ATOM 1611 C CA . LYS A 1 201 ? -0.618 47.713 12.456 1.00 12.53 201 LYS A CA 1
ATOM 1612 C C . LYS A 1 201 ? -1.780 48.223 11.604 1.00 11.79 201 LYS A C 1
ATOM 1613 O O . LYS A 1 201 ? -2.599 47.434 11.129 1.00 11.43 201 LYS A O 1
ATOM 1619 N N . THR A 1 202 ? -1.889 49.537 11.424 1.00 11.52 202 THR A N 1
ATOM 1620 C CA . THR A 1 202 ? -2.921 50.093 10.555 1.00 11.68 202 THR A CA 1
ATOM 1621 C C . THR A 1 202 ? -2.287 50.974 9.497 1.00 10.81 202 THR A C 1
ATOM 1622 O O . THR A 1 202 ? -1.484 51.871 9.802 1.00 10.79 202 THR A O 1
ATOM 1626 N N . ALA A 1 203 ? -2.680 50.725 8.255 1.00 10.73 203 ALA A N 1
ATOM 1627 C CA . ALA A 1 203 ? -2.202 51.484 7.117 1.00 10.57 203 ALA A CA 1
ATOM 1628 C C . ALA A 1 203 ? -2.890 52.843 7.061 1.00 11.06 203 ALA A C 1
ATOM 1629 O O . ALA A 1 203 ? -3.901 53.078 7.732 1.00 10.61 203 ALA A O 1
ATOM 1631 N N . ALA A 1 204 ? -2.357 53.728 6.227 1.00 11.82 204 ALA A N 1
ATOM 1632 C CA . ALA A 1 204 ? -2.953 55.049 6.027 1.00 13.07 204 ALA A CA 1
ATOM 1633 C C . ALA A 1 204 ? -4.408 54.954 5.569 1.00 13.57 204 ALA A C 1
ATOM 1634 O O . ALA A 1 204 ? -5.224 55.813 5.902 1.00 14.68 204 ALA A O 1
ATOM 1636 N N . ASP A 1 205 ? -4.739 53.907 4.819 1.00 13.63 205 ASP A N 1
ATOM 1637 C CA . ASP A 1 205 ? -6.102 53.717 4.324 1.00 13.65 205 ASP A CA 1
ATOM 1638 C C . ASP A 1 205 ? -7.017 52.948 5.281 1.00 13.30 205 ASP A C 1
ATOM 1639 O O . ASP A 1 205 ? -8.140 52.613 4.920 1.00 14.27 205 ASP A O 1
ATOM 1644 N N . GLY A 1 206 ? -6.544 52.685 6.493 1.00 12.43 206 GLY A N 1
ATOM 1645 C CA . GLY A 1 206 ? -7.338 52.033 7.513 1.00 11.98 206 GLY A CA 1
ATOM 1646 C C . GLY A 1 206 ? -7.224 50.520 7.543 1.00 11.30 206 GLY A C 1
ATOM 1647 O O . GLY A 1 206 ? -7.771 49.888 8.444 1.00 12.14 206 GLY A O 1
ATOM 1648 N N . THR A 1 207 ? -6.510 49.931 6.584 1.00 10.55 207 THR A N 1
ATOM 1649 C CA . THR A 1 207 ? -6.385 48.478 6.521 1.00 9.69 207 THR A CA 1
ATOM 1650 C C . THR A 1 207 ? -5.540 47.971 7.681 1.00 8.92 207 THR A C 1
ATOM 1651 O O . THR A 1 207 ? -4.453 48.468 7.924 1.00 9.21 207 THR A O 1
ATOM 1655 N N . LYS A 1 208 ? -6.047 46.961 8.372 1.00 8.56 208 LYS A N 1
ATOM 1656 C CA . LYS A 1 208 ? -5.306 46.297 9.438 1.00 8.44 208 LYS A CA 1
ATOM 1657 C C . LYS A 1 208 ? -4.281 45.355 8.816 1.00 7.84 208 LYS A C 1
ATOM 1658 O O . LYS A 1 208 ? -4.619 44.561 7.932 1.00 7.72 208 LYS A O 1
ATOM 1664 N N . LEU A 1 209 ? -3.036 45.455 9.280 1.00 7.37 209 LEU A N 1
ATOM 1665 C CA . LEU A 1 209 ? -1.893 44.764 8.694 1.00 7.24 209 LEU A CA 1
ATOM 1666 C C . LEU A 1 209 ? -1.134 43.949 9.720 1.00 6.82 209 LEU A C 1
ATOM 1667 O O . LEU A 1 209 ? -1.061 44.305 10.897 1.00 7.71 209 LEU A O 1
ATOM 1672 N N . SER A 1 210 ? -0.504 42.883 9.247 1.00 6.40 210 SER A N 1
ATOM 1673 C CA . SER A 1 210 ? 0.513 42.187 10.021 1.00 6.82 210 SER A CA 1
ATOM 1674 C C . SER A 1 210 ? 1.921 42.617 9.634 1.00 6.73 210 SER A C 1
ATOM 1675 O O . SER A 1 210 ? 2.834 42.463 10.438 1.00 7.54 210 SER A O 1
ATOM 1678 N N . PHE A 1 211 ? 2.121 43.124 8.421 1.00 6.51 211 PHE A N 1
ATOM 1679 C CA . PHE A 1 211 ? 3.440 43.566 7.980 1.00 6.70 211 PHE A CA 1
ATOM 1680 C C . PHE A 1 211 ? 3.228 44.674 6.967 1.00 6.39 211 PHE A C 1
ATOM 1681 O O . PHE A 1 211 ? 2.409 44.552 6.057 1.00 6.85 211 PHE A O 1
ATOM 1689 N N . GLU A 1 212 ? 3.949 45.773 7.154 1.00 6.76 212 GLU A N 1
ATOM 1690 C CA . GLU A 1 212 ? 3.731 46.979 6.372 1.00 7.13 212 GLU A CA 1
ATOM 1691 C C . GLU A 1 212 ? 4.312 46.889 4.964 1.00 6.77 212 GLU A C 1
ATOM 1692 O O . GLU A 1 212 ? 5.003 45.924 4.585 1.00 6.96 212 GLU A O 1
ATOM 1698 N N . TRP A 1 213 ? 3.999 47.915 4.187 1.00 6.83 213 TRP A N 1
ATOM 1699 C CA . TRP A 1 213 ? 4.463 48.027 2.821 1.00 6.93 213 TRP A CA 1
ATOM 1700 C C . TRP A 1 213 ? 5.972 47.917 2.753 1.00 6.71 213 TRP A C 1
ATOM 1701 O O . TRP A 1 213 ? 6.683 48.404 3.632 1.00 7.02 213 TRP A O 1
ATOM 1712 N N . HIS A 1 214 ? 6.452 47.268 1.703 1.00 6.23 214 HIS A N 1
ATOM 1713 C CA . HIS A 1 214 ? 7.873 47.127 1.488 1.00 6.18 214 HIS A CA 1
ATOM 1714 C C . HIS A 1 214 ? 8.109 46.630 0.075 1.00 6.13 214 HIS A C 1
ATOM 1715 O O . HIS A 1 214 ? 7.197 46.159 -0.601 1.00 6.71 214 HIS A O 1
ATOM 1722 N N . GLU A 1 215 ? 9.361 46.739 -0.342 1.00 6.22 215 GLU A N 1
ATOM 1723 C CA . GLU A 1 215 ? 9.907 45.998 -1.469 1.00 6.53 215 GLU A CA 1
ATOM 1724 C C . GLU A 1 215 ? 10.747 44.861 -0.915 1.00 6.29 215 GLU A C 1
ATOM 1725 O O . GLU A 1 215 ? 11.371 44.990 0.133 1.00 6.92 215 GLU A O 1
ATOM 1731 N N . ASP A 1 216 ? 10.795 43.754 -1.634 1.00 6.05 216 ASP A N 1
ATOM 1732 C CA . ASP A 1 216 ? 11.597 42.621 -1.186 1.00 5.87 216 ASP A CA 1
ATOM 1733 C C . ASP A 1 216 ? 13.095 42.854 -1.356 1.00 6.04 216 ASP A C 1
ATOM 1734 O O . ASP A 1 216 ? 13.547 43.479 -2.322 1.00 7.01 216 ASP A O 1
ATOM 1739 N N . VAL A 1 217 ? 13.852 42.325 -0.401 1.00 5.86 217 VAL A N 1
ATOM 1740 C CA . VAL A 1 217 ? 15.305 42.260 -0.496 1.00 5.86 217 VAL A CA 1
ATOM 1741 C C . VAL A 1 217 ? 15.624 40.893 -1.099 1.00 5.61 217 VAL A C 1
ATOM 1742 O O . VAL A 1 217 ? 15.679 39.881 -0.395 1.00 6.30 217 VAL A O 1
ATOM 1746 N N . SER A 1 218 ? 15.745 40.865 -2.421 1.00 5.82 218 SER A N 1
ATOM 1747 C CA . SER A 1 218 ? 15.970 39.647 -3.180 1.00 5.77 218 SER A CA 1
ATOM 1748 C C . SER A 1 218 ? 16.216 40.028 -4.629 1.00 5.46 218 SER A C 1
ATOM 1749 O O . SER A 1 218 ? 15.971 41.163 -5.051 1.00 5.72 218 SER A O 1
ATOM 1752 N N . LEU A 1 219 ? 16.688 39.060 -5.395 1.00 5.16 219 LEU A N 1
ATOM 1753 C CA . LEU A 1 219 ? 16.594 39.126 -6.846 1.00 5.28 219 LEU A CA 1
ATOM 1754 C C . LEU A 1 219 ? 15.152 38.814 -7.255 1.00 4.94 219 LEU A C 1
ATOM 1755 O O . LEU A 1 219 ? 14.481 39.655 -7.882 1.00 5.84 219 LEU A O 1
ATOM 1760 N N . ILE A 1 220 ? 14.688 37.612 -6.907 1.00 4.76 220 ILE A N 1
ATOM 1761 C CA . ILE A 1 220 ? 13.266 37.280 -6.920 1.00 5.06 220 ILE A CA 1
ATOM 1762 C C . ILE A 1 220 ? 12.920 36.557 -5.620 1.00 4.56 220 ILE A C 1
ATOM 1763 O O . ILE A 1 220 ? 13.802 36.091 -4.903 1.00 4.85 220 ILE A O 1
ATOM 1768 N N . THR A 1 221 ? 11.625 36.469 -5.342 1.00 4.45 221 THR A N 1
ATOM 1769 C CA . THR A 1 221 ? 11.077 35.788 -4.184 1.00 4.49 221 THR A CA 1
ATOM 1770 C C . THR A 1 221 ? 10.139 34.708 -4.688 1.00 4.21 221 THR A C 1
ATOM 1771 O O . THR A 1 221 ? 9.330 34.962 -5.581 1.00 4.98 221 THR A O 1
ATOM 1775 N N . VAL A 1 222 ? 10.260 33.514 -4.109 1.00 4.09 222 VAL A N 1
ATOM 1776 C CA . VAL A 1 222 ? 9.562 32.310 -4.562 1.00 3.65 222 VAL A CA 1
ATOM 1777 C C . VAL A 1 222 ? 8.810 31.784 -3.330 1.00 3.58 222 VAL A C 1
ATOM 1778 O O . VAL A 1 222 ? 9.409 31.191 -2.428 1.00 4.27 222 VAL A O 1
ATOM 1782 N N . LEU A 1 223 ? 7.496 32.008 -3.285 1.00 3.92 223 LEU A N 1
ATOM 1783 C CA . LEU A 1 223 ? 6.750 31.955 -2.026 1.00 4.42 223 LEU A CA 1
ATOM 1784 C C . LEU A 1 223 ? 5.619 30.936 -2.064 1.00 4.54 223 LEU A C 1
ATOM 1785 O O . LEU A 1 223 ? 4.758 30.996 -2.940 1.00 5.07 223 LEU A O 1
ATOM 1790 N N . TYR A 1 224 ? 5.594 30.046 -1.081 1.00 4.53 224 TYR A N 1
ATOM 1791 C CA . TYR A 1 224 ? 4.431 29.226 -0.809 1.00 4.71 224 TYR A CA 1
ATOM 1792 C C . TYR A 1 224 ? 3.644 29.840 0.347 1.00 4.35 224 TYR A C 1
ATOM 1793 O O . TYR A 1 224 ? 4.229 30.184 1.374 1.00 5.00 224 TYR A O 1
ATOM 1810 N N . GLN A 1 225 ? 2.323 29.927 0.199 1.00 5.16 225 GLN A N 1
ATOM 1811 C CA . GLN A 1 225 ? 1.44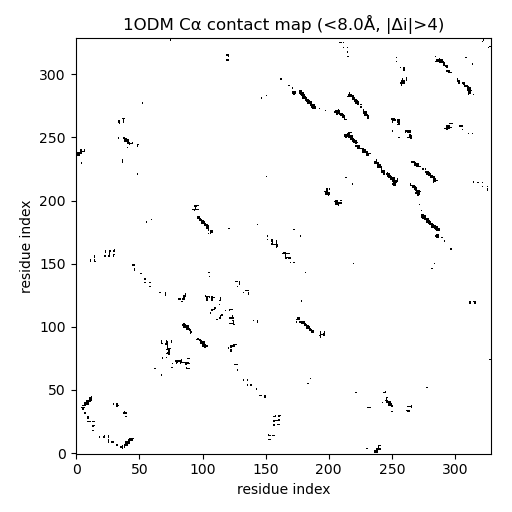5 30.270 1.314 1.00 5.65 225 GLN A CA 1
ATOM 1812 C C . GLN A 1 225 ? 0.218 29.380 1.330 1.00 6.19 225 GLN A C 1
ATOM 1813 O O . GLN A 1 225 ? -0.226 28.865 0.303 1.00 6.45 225 GLN A O 1
ATOM 1819 N N . SER A 1 226 ? -0.376 29.279 2.510 1.00 7.09 226 SER A N 1
ATOM 1820 C CA . SER A 1 226 ? -1.682 28.645 2.700 1.00 7.64 226 SER A CA 1
ATOM 1821 C C . SER A 1 226 ? -2.777 29.296 1.882 1.00 8.42 226 SER A C 1
ATOM 1822 O O . SER A 1 226 ? -2.620 30.379 1.333 1.00 9.58 226 SER A O 1
ATOM 1825 N N . ASN A 1 227 ? -3.937 28.655 1.875 1.00 8.94 227 ASN A N 1
ATOM 1826 C CA . ASN A 1 227 ? -5.103 29.171 1.170 1.00 10.06 227 ASN A CA 1
ATOM 1827 C C . ASN A 1 227 ? -5.867 30.115 2.084 1.00 10.19 227 ASN A C 1
ATOM 1828 O O . ASN A 1 227 ? -7.008 29.846 2.435 1.00 12.62 227 ASN A O 1
ATOM 1833 N N . VAL A 1 228 ? -5.207 31.167 2.548 1.00 9.57 228 VAL A N 1
ATOM 1834 C CA . VAL A 1 228 ? -5.845 32.232 3.309 1.00 9.29 228 VAL A CA 1
ATOM 1835 C C . VAL A 1 228 ? -5.379 33.518 2.668 1.00 8.85 228 VAL A C 1
ATOM 1836 O O . VAL A 1 228 ? -4.187 33.839 2.676 1.00 9.06 228 VAL A O 1
ATOM 1840 N N . GLN A 1 229 ? -6.310 34.258 2.090 1.00 8.67 229 GLN A N 1
ATOM 1841 C CA . GLN A 1 229 ? -5.969 35.479 1.396 1.00 8.61 229 GLN A CA 1
ATOM 1842 C C . GLN A 1 229 ? -5.414 36.491 2.390 1.00 8.67 229 GLN A C 1
ATOM 1843 O O . GLN A 1 229 ? -5.971 36.682 3.477 1.00 9.33 229 GLN A O 1
ATOM 1849 N N . ASN A 1 230 ? -4.298 37.120 2.033 1.00 7.90 230 ASN A N 1
ATOM 1850 C CA . ASN A 1 230 ? -3.677 38.113 2.913 1.00 8.07 230 ASN A CA 1
ATOM 1851 C C . ASN A 1 230 ? -2.843 39.176 2.220 1.00 7.56 230 ASN A C 1
ATOM 1852 O O . ASN A 1 230 ? -2.733 40.280 2.737 1.00 8.60 230 ASN A O 1
ATOM 1857 N N . LEU A 1 231 ? -2.224 38.859 1.083 1.00 7.19 231 LEU A N 1
ATOM 1858 C CA . LEU A 1 231 ? -1.293 39.791 0.461 1.00 7.05 231 LEU A CA 1
ATOM 1859 C C . LEU A 1 231 ? -1.997 40.835 -0.386 1.00 7.01 231 LEU A C 1
ATOM 1860 O O . LEU A 1 231 ? -2.997 40.547 -1.031 1.00 7.60 231 LEU A O 1
ATOM 1865 N N . GLN A 1 232 ? -1.443 42.041 -0.387 1.00 6.78 232 GLN A N 1
ATOM 1866 C CA . GLN A 1 232 ? -1.909 43.105 -1.268 1.00 7.06 232 GLN A CA 1
ATOM 1867 C C . GLN A 1 232 ? -0.725 43.735 -1.966 1.00 7.19 232 GLN A C 1
ATOM 1868 O O . GLN A 1 232 ? 0.342 43.894 -1.379 1.00 7.43 232 GLN A O 1
ATOM 1874 N N . VAL A 1 233 ? -0.933 44.098 -3.223 1.00 7.74 233 VAL A N 1
ATOM 1875 C CA . VAL A 1 233 ? 0.070 44.775 -4.027 1.00 7.88 233 VAL A CA 1
ATOM 1876 C C . VAL A 1 233 ? -0.412 46.166 -4.402 1.00 8.23 233 VAL A C 1
ATOM 1877 O O . VAL A 1 233 ? -1.579 46.360 -4.736 1.00 8.73 233 VAL A O 1
ATOM 1881 N N . GLU A 1 234 ? 0.474 47.138 -4.295 1.00 8.47 234 GLU A N 1
ATOM 1882 C CA . GLU A 1 234 ? 0.168 48.489 -4.731 1.00 9.47 234 GLU A CA 1
ATOM 1883 C C . GLU A 1 234 ? 0.318 48.592 -6.242 1.00 10.77 234 GLU A C 1
ATOM 1884 O O . GLU A 1 234 ? 1.345 48.222 -6.816 1.00 11.14 234 GLU A O 1
ATOM 1890 N N . THR A 1 235 ? -0.729 49.108 -6.869 1.00 12.20 235 THR A N 1
ATOM 1891 C CA . THR A 1 235 ? -0.720 49.408 -8.294 1.00 13.47 235 THR A CA 1
ATOM 1892 C C . THR A 1 235 ? -1.111 50.866 -8.484 1.00 14.50 235 THR A C 1
ATOM 1893 O O . THR A 1 235 ? -1.442 51.557 -7.524 1.00 15.04 235 THR A O 1
ATOM 1897 N N . ALA A 1 236 ? -1.102 51.316 -9.735 1.00 15.82 236 ALA A N 1
ATOM 1898 C CA . ALA A 1 236 ? -1.564 52.658 -10.078 1.00 16.50 236 ALA A CA 1
ATOM 1899 C C . ALA A 1 236 ? -3.042 52.842 -9.719 1.00 16.79 236 ALA A C 1
ATOM 1900 O O . ALA A 1 236 ? -3.488 53.970 -9.487 1.00 18.14 236 ALA A O 1
ATOM 1902 N N . ALA A 1 237 ? -3.798 51.744 -9.679 1.00 17.03 237 ALA A N 1
ATOM 1903 C CA . ALA A 1 237 ? -5.201 51.775 -9.263 1.00 17.02 237 ALA A CA 1
ATOM 1904 C C . ALA A 1 237 ? -5.416 51.541 -7.764 1.00 16.71 237 ALA A C 1
ATOM 1905 O O . ALA A 1 237 ? -6.548 51.331 -7.327 1.00 17.61 237 ALA A O 1
ATOM 1907 N N . GLY A 1 238 ? -4.341 51.589 -6.980 1.00 15.85 238 GLY A N 1
ATOM 1908 C CA . GLY A 1 238 ? -4.413 51.384 -5.540 1.00 14.99 238 GLY A CA 1
ATOM 1909 C C . GLY A 1 238 ? -3.983 49.986 -5.115 1.00 13.86 238 GLY A C 1
ATOM 1910 O O . GLY A 1 238 ? -3.556 49.178 -5.947 1.00 14.07 238 GLY A O 1
ATOM 1911 N N . TYR A 1 239 ? -4.102 49.693 -3.822 1.00 12.33 239 TYR A N 1
ATOM 1912 C CA . TYR A 1 239 ? -3.781 48.355 -3.318 1.00 11.26 239 TYR A CA 1
ATOM 1913 C C . TYR A 1 239 ? -4.855 47.387 -3.798 1.00 10.89 239 TYR A C 1
ATOM 1914 O O . TYR A 1 239 ? -6.047 47.702 -3.784 1.00 11.69 239 TYR A O 1
ATOM 1923 N N . GLN A 1 240 ? -4.414 46.211 -4.237 1.00 10.10 240 GLN A N 1
ATOM 1924 C CA . GLN A 1 240 ? -5.287 45.172 -4.751 1.00 9.85 240 GLN A CA 1
ATOM 1925 C C . GLN A 1 240 ? -4.935 43.849 -4.078 1.00 8.93 240 GLN A C 1
ATOM 1926 O O . GLN A 1 240 ? -3.770 43.582 -3.743 1.00 8.74 240 GLN A O 1
ATOM 1932 N N . ASP A 1 241 ? -5.940 43.019 -3.876 1.00 8.93 241 ASP A N 1
ATOM 1933 C CA . ASP A 1 241 ? -5.772 41.747 -3.194 1.00 8.63 241 ASP A CA 1
ATOM 1934 C C . ASP A 1 241 ? -5.190 40.684 -4.113 1.00 8.23 241 ASP A C 1
ATOM 1935 O O . ASP A 1 241 ? -5.706 40.437 -5.203 1.00 9.38 241 ASP A O 1
ATOM 1940 N N . ILE A 1 242 ? -4.130 40.031 -3.658 1.00 7.35 242 ILE A N 1
ATOM 1941 C CA . ILE A 1 242 ? -3.567 38.880 -4.350 1.00 6.92 242 ILE A CA 1
ATOM 1942 C C . ILE A 1 242 ? -4.288 37.651 -3.842 1.00 7.40 242 ILE A C 1
ATOM 1943 O O . ILE A 1 242 ? -4.246 37.345 -2.652 1.00 7.76 242 ILE A O 1
ATOM 1948 N N . GLU A 1 243 ? -4.973 36.954 -4.734 1.00 8.33 243 GLU A N 1
ATOM 1949 C CA . GLU A 1 243 ? -5.672 35.757 -4.342 1.00 9.54 243 GLU A CA 1
ATOM 1950 C C . GLU A 1 243 ? -4.670 34.677 -3.933 1.00 8.93 243 GLU A C 1
ATOM 1951 O O . GLU A 1 243 ? -3.560 34.591 -4.467 1.00 9.79 243 GLU A O 1
ATOM 1957 N N . ALA A 1 244 ? -5.049 33.902 -2.933 1.00 8.53 244 ALA A N 1
ATOM 1958 C CA . ALA A 1 244 ? -4.242 32.780 -2.479 1.00 8.97 244 ALA A CA 1
ATOM 1959 C C . ALA A 1 244 ? -4.318 31.645 -3.502 1.00 8.82 244 ALA A C 1
ATOM 1960 O O . ALA A 1 244 ? -5.307 31.486 -4.229 1.00 9.83 244 ALA A O 1
ATOM 1962 N N . ASP A 1 245 ? -3.247 30.873 -3.587 1.00 8.08 245 ASP A N 1
ATOM 1963 C CA . ASP A 1 245 ? -3.238 29.631 -4.346 1.00 7.98 245 ASP A CA 1
ATOM 1964 C C . ASP A 1 245 ? -2.197 28.733 -3.710 1.00 7.52 245 ASP A C 1
ATOM 1965 O O . ASP A 1 245 ? -1.003 28.843 -3.999 1.00 8.00 245 ASP A O 1
ATOM 1970 N N . ASP A 1 246 ? -2.656 27.850 -2.831 1.00 7.41 246 ASP A N 1
ATOM 1971 C CA . ASP A 1 246 ? -1.747 26.960 -2.112 1.00 7.48 246 ASP A CA 1
ATOM 1972 C C . ASP A 1 246 ? -1.279 25.760 -2.935 1.00 7.12 246 ASP A C 1
ATOM 1973 O O . ASP A 1 246 ? -0.675 24.848 -2.388 1.00 7.81 246 ASP A O 1
ATOM 1978 N N . THR A 1 247 ? -1.513 25.779 -4.247 1.00 6.76 247 THR A N 1
ATOM 1979 C CA . THR A 1 247 ? -0.928 24.791 -5.141 1.00 6.78 247 THR A CA 1
ATOM 1980 C C . THR A 1 247 ? 0.220 25.360 -5.958 1.00 6.60 247 THR A C 1
ATOM 1981 O O . THR A 1 247 ? 0.910 24.601 -6.641 1.00 7.15 247 THR A O 1
ATOM 1985 N N . GLY A 1 248 ? 0.385 26.683 -5.937 1.00 6.62 248 GLY A N 1
ATOM 1986 C CA . GLY A 1 248 ? 1.376 27.359 -6.746 1.00 6.32 248 GLY A CA 1
ATOM 1987 C C . GLY A 1 248 ? 2.416 28.065 -5.899 1.00 5.78 248 GLY A C 1
ATOM 1988 O O . GLY A 1 248 ? 2.317 28.103 -4.670 1.00 6.94 248 GLY A O 1
ATOM 1989 N N . TYR A 1 249 ? 3.422 28.610 -6.572 1.00 5.21 249 TYR A N 1
ATOM 1990 C CA . TYR A 1 249 ? 4.370 29.518 -5.946 1.00 4.72 249 TYR A CA 1
ATOM 1991 C C . TYR A 1 249 ? 4.113 30.939 -6.450 1.00 4.36 249 TYR A C 1
ATOM 1992 O O . TYR A 1 249 ? 4.047 31.170 -7.656 1.00 5.35 249 TYR A O 1
ATOM 2001 N N . LEU A 1 250 ? 3.963 31.878 -5.527 1.00 4.62 250 LEU A N 1
ATOM 2002 C CA . LEU A 1 250 ? 3.824 33.276 -5.877 1.00 4.77 250 LEU A CA 1
ATOM 2003 C C . LEU A 1 250 ? 5.215 33.838 -6.092 1.00 4.70 250 LEU A C 1
ATOM 2004 O O . LEU A 1 250 ? 6.073 33.694 -5.227 1.00 4.96 250 LEU A O 1
ATOM 2009 N N . ILE A 1 251 ? 5.430 34.447 -7.252 1.00 4.69 251 ILE A N 1
ATOM 2010 C CA . ILE A 1 251 ? 6.730 34.943 -7.670 1.00 5.10 251 ILE A CA 1
ATOM 2011 C C . ILE A 1 251 ? 6.646 36.459 -7.836 1.00 5.07 251 ILE A C 1
ATOM 2012 O O . ILE A 1 251 ? 5.685 36.979 -8.410 1.00 5.56 251 ILE A O 1
ATOM 2017 N N . ASN A 1 252 ? 7.663 37.166 -7.355 1.00 5.35 252 ASN A N 1
ATOM 2018 C CA . ASN A 1 252 ? 7.830 38.579 -7.656 1.00 5.47 252 ASN A CA 1
ATOM 2019 C C . ASN A 1 252 ? 9.307 38.930 -7.633 1.00 5.43 252 ASN A C 1
ATOM 2020 O O . ASN A 1 252 ? 10.129 38.211 -7.044 1.00 5.93 252 ASN A O 1
ATOM 2025 N N . CYS A 1 253 ? 9.638 40.066 -8.228 1.00 5.96 253 CYS A N 1
ATOM 2026 C CA . CYS A 1 253 ? 10.993 40.565 -8.186 1.00 6.63 253 CYS A CA 1
ATOM 2027 C C . CYS A 1 253 ? 11.247 41.368 -6.917 1.00 6.19 253 CYS A C 1
ATOM 2028 O O . CYS A 1 253 ? 10.339 41.984 -6.340 1.00 6.52 253 CYS A O 1
ATOM 2033 N N . GLY A 1 254 ? 12.498 41.337 -6.493 1.00 6.04 254 GLY A N 1
ATOM 2034 C CA . GLY A 1 254 ? 12.984 42.162 -5.415 1.00 5.99 254 GLY A CA 1
ATOM 2035 C C . GLY A 1 254 ? 13.781 43.334 -5.945 1.00 6.26 254 GLY A C 1
ATOM 2036 O O . GLY A 1 254 ? 13.971 43.489 -7.148 1.00 6.78 254 GLY A O 1
ATOM 2037 N N . SER A 1 255 ? 14.272 44.166 -5.041 1.00 6.55 255 SER A N 1
ATOM 2038 C CA . SER A 1 255 ? 14.880 45.422 -5.451 1.00 7.21 255 SER A CA 1
ATOM 2039 C C . SER A 1 255 ? 16.227 45.232 -6.164 1.00 7.39 255 SER A C 1
ATOM 2040 O O . SER A 1 255 ? 16.659 46.147 -6.858 1.00 8.06 255 SER A O 1
ATOM 2043 N N . TYR A 1 256 ? 16.882 44.076 -6.049 1.00 7.06 256 TYR A N 1
ATOM 2044 C CA . TYR A 1 256 ? 18.090 43.867 -6.852 1.00 7.09 256 TYR A CA 1
ATOM 2045 C C . TYR A 1 256 ? 17.728 43.749 -8.328 1.00 7.24 256 TYR A C 1
ATOM 2046 O O . TYR A 1 256 ? 18.456 44.255 -9.179 1.00 7.78 256 TYR A O 1
ATOM 2055 N N . MET A 1 257 ? 16.613 43.092 -8.643 1.00 7.15 257 MET A N 1
ATOM 2056 C CA . MET A 1 257 ? 16.171 43.028 -10.036 1.00 7.10 257 MET A CA 1
ATOM 2057 C C . MET A 1 257 ? 15.812 44.414 -10.577 1.00 7.24 257 MET A C 1
ATOM 2058 O O . MET A 1 257 ? 16.132 44.749 -11.716 1.00 7.55 257 MET A O 1
ATOM 2063 N N . ALA A 1 258 ? 15.168 45.232 -9.755 1.00 7.52 258 ALA A N 1
ATOM 2064 C CA . ALA A 1 258 ? 14.818 46.590 -10.167 1.00 8.17 258 ALA A CA 1
ATOM 2065 C C . ALA A 1 258 ? 16.094 47.362 -10.460 1.00 9.12 258 ALA A C 1
ATOM 2066 O O . ALA A 1 258 ? 16.168 48.090 -11.444 1.00 9.92 258 ALA A O 1
ATOM 2068 N N . HIS A 1 259 ? 17.108 47.193 -9.628 1.00 8.71 259 HIS A N 1
ATOM 2069 C CA . HIS A 1 259 ? 18.377 47.881 -9.836 1.00 9.67 259 HIS A CA 1
ATOM 2070 C C . HIS A 1 259 ? 19.028 47.486 -11.165 1.00 9.77 259 HIS A C 1
ATOM 2071 O O . HIS A 1 259 ? 19.406 48.347 -11.965 1.00 10.52 259 HIS A O 1
ATOM 2078 N N A LEU A 1 260 ? 19.130 46.172 -11.386 0.66 10.32 260 LEU A N 1
ATOM 2079 N N B LEU A 1 260 ? 19.173 46.197 -11.420 0.33 9.46 260 LEU A N 1
ATOM 2080 C CA A LEU A 1 260 ? 19.786 45.593 -12.566 0.66 10.52 260 LEU A CA 1
ATOM 2081 C CA B LEU A 1 260 ? 19.919 45.785 -12.602 0.33 9.03 260 LEU A CA 1
ATOM 2082 C C A LEU A 1 260 ? 19.126 46.007 -13.866 0.66 10.14 260 LEU A C 1
ATOM 2083 C C B LEU A 1 260 ? 19.127 45.949 -13.911 0.33 9.38 260 LEU A C 1
ATOM 2084 O O A LEU A 1 260 ? 19.797 46.183 -14.877 0.66 10.45 260 LEU A O 1
ATOM 2085 O O B LEU A 1 260 ? 19.716 45.871 -14.988 0.33 9.68 260 LEU A O 1
ATOM 2094 N N . THR A 1 261 ? 17.811 46.156 -13.835 1.00 9.59 261 THR A N 1
ATOM 2095 C CA . THR A 1 261 ? 17.023 46.450 -15.036 1.00 10.02 261 THR A CA 1
ATOM 2096 C C . THR A 1 261 ? 16.667 47.927 -15.161 1.00 10.87 261 THR A C 1
ATOM 2097 O O . THR A 1 261 ? 15.851 48.290 -16.003 1.00 11.06 261 THR A O 1
ATOM 2101 N N . ASN A 1 262 ? 17.273 48.751 -14.311 1.00 11.64 262 ASN A N 1
ATOM 2102 C CA . ASN A 1 262 ? 17.016 50.190 -14.283 1.00 12.56 262 ASN A CA 1
ATOM 2103 C C . ASN A 1 262 ? 15.520 50.474 -14.112 1.00 13.02 262 ASN A C 1
ATOM 2104 O O . ASN A 1 262 ? 14.977 51.403 -14.710 1.00 13.98 262 ASN A O 1
ATOM 2109 N N . ASN A 1 263 ? 14.872 49.652 -13.285 1.00 13.29 263 ASN A N 1
ATOM 2110 C CA . ASN A 1 263 ? 13.455 49.757 -12.947 1.00 13.32 263 ASN A CA 1
ATOM 2111 C C . ASN A 1 263 ? 12.468 49.305 -14.043 1.00 13.35 263 ASN A C 1
ATOM 2112 O O . ASN A 1 263 ? 11.271 49.534 -13.903 1.00 13.95 263 ASN A O 1
ATOM 2117 N N . TYR A 1 264 ? 12.945 48.630 -15.098 1.00 12.85 264 TYR A N 1
ATOM 2118 C CA . TYR A 1 264 ? 12.049 48.043 -16.116 1.00 12.63 264 TYR A CA 1
ATOM 2119 C C . TYR A 1 264 ? 11.185 46.954 -15.470 1.00 11.51 264 TYR A C 1
ATOM 2120 O O . TYR A 1 264 ? 9.994 46.858 -15.747 1.00 11.36 264 TYR A O 1
ATOM 2129 N N . TYR A 1 265 ? 11.804 46.119 -14.627 1.00 10.16 265 TYR A N 1
ATOM 2130 C CA . TYR A 1 265 ? 11.071 45.191 -13.760 1.00 9.43 265 TYR A CA 1
ATOM 2131 C C . TYR A 1 265 ? 11.183 45.762 -12.361 1.00 9.39 265 TYR A C 1
ATOM 2132 O O . TYR A 1 265 ? 12.204 45.619 -11.697 1.00 9.71 265 TYR A O 1
ATOM 2141 N N . LYS A 1 266 ? 10.131 46.449 -11.942 1.00 9.34 266 LYS A N 1
ATOM 2142 C CA . LYS A 1 266 ? 10.076 47.058 -10.632 1.00 9.55 266 LYS A CA 1
ATOM 2143 C C . LYS A 1 266 ? 9.928 45.988 -9.563 1.00 9.22 266 LYS A C 1
ATOM 2144 O O . LYS A 1 266 ? 9.408 44.898 -9.809 1.00 10.10 266 LYS A O 1
ATOM 2150 N N . ALA A 1 267 ? 10.409 46.295 -8.370 1.00 7.80 267 ALA A N 1
ATOM 2151 C CA . ALA A 1 267 ? 10.106 45.488 -7.207 1.00 7.79 267 ALA A CA 1
ATOM 2152 C C . ALA A 1 267 ? 8.747 45.938 -6.696 1.00 7.30 267 ALA A C 1
ATOM 2153 O O . ALA A 1 267 ? 8.623 47.041 -6.171 1.00 7.81 267 ALA A O 1
ATOM 2155 N N . PRO A 1 268 ? 7.706 45.132 -6.849 1.00 6.79 268 PRO A N 1
ATOM 2156 C CA . PRO A 1 268 ? 6.382 45.616 -6.464 1.00 7.02 268 PRO A CA 1
ATOM 2157 C C . PRO A 1 268 ? 6.297 45.855 -4.963 1.00 6.89 268 PRO A C 1
ATOM 2158 O O . PRO A 1 268 ? 6.814 45.076 -4.152 1.00 7.14 268 PRO A O 1
ATOM 2162 N N . ILE A 1 269 ? 5.648 46.953 -4.603 1.00 7.19 269 ILE A N 1
ATOM 2163 C CA . ILE A 1 269 ? 5.377 47.273 -3.221 1.00 7.63 269 ILE A CA 1
ATOM 2164 C C . ILE A 1 269 ? 4.171 46.457 -2.784 1.00 7.19 269 ILE A C 1
ATOM 2165 O O . ILE A 1 269 ? 3.145 46.429 -3.454 1.00 7.74 269 ILE A O 1
ATOM 2170 N N . HIS A 1 270 ? 4.311 45.763 -1.666 1.00 6.38 270 HIS A N 1
ATOM 2171 C CA . HIS A 1 270 ? 3.248 44.910 -1.168 1.00 6.21 270 HIS A CA 1
ATOM 2172 C C . HIS A 1 270 ? 3.248 44.907 0.353 1.00 5.95 270 HIS A C 1
ATOM 2173 O O . HIS A 1 270 ? 4.196 45.357 0.994 1.00 6.50 270 HIS A O 1
ATOM 2180 N N . ARG A 1 271 ? 2.158 44.414 0.914 1.00 6.42 271 ARG A N 1
ATOM 2181 C CA . ARG A 1 271 ? 1.974 44.379 2.350 1.00 6.41 271 ARG A CA 1
ATOM 2182 C C . ARG A 1 271 ? 1.116 43.177 2.712 1.00 6.63 271 ARG A C 1
ATOM 2183 O O . ARG A 1 271 ? 0.501 42.549 1.846 1.00 7.14 271 ARG A O 1
ATOM 2191 N N . VAL A 1 272 ? 1.077 42.879 4.001 1.00 6.51 272 VAL A N 1
ATOM 2192 C CA . VAL A 1 272 ? 0.406 41.700 4.521 1.00 6.42 272 VAL A CA 1
ATOM 2193 C C . VAL A 1 272 ? -0.753 42.137 5.412 1.00 6.37 272 VAL A C 1
ATOM 2194 O O . VAL A 1 272 ? -0.532 42.737 6.459 1.00 6.36 272 VAL A O 1
ATOM 2198 N N . LYS A 1 273 ? -1.978 41.851 4.998 1.00 6.63 273 LYS A N 1
ATOM 2199 C CA . LYS A 1 273 ? -3.138 42.129 5.829 1.00 7.46 273 LYS A CA 1
ATOM 2200 C C . LYS A 1 273 ? -3.132 41.267 7.070 1.00 7.24 273 LYS A C 1
ATOM 2201 O O . LYS A 1 273 ? -2.693 40.114 7.050 1.00 7.26 273 LYS A O 1
ATOM 2209 N N . TRP A 1 274 ? -3.672 41.840 8.140 1.00 7.11 274 TRP A N 1
ATOM 2210 C CA . TRP A 1 274 ? -3.999 41.094 9.339 1.00 7.12 274 TRP A CA 1
ATOM 2211 C C . TRP A 1 274 ? -5.199 40.191 9.050 1.00 7.18 274 TRP A C 1
ATOM 2212 O O . TRP A 1 274 ? -6.249 40.658 8.608 1.00 7.48 274 TRP A O 1
ATOM 2223 N N . VAL A 1 275 ? -5.027 38.907 9.320 1.00 6.86 275 VAL A N 1
ATOM 2224 C CA . VAL A 1 275 ? -6.091 37.918 9.247 1.00 7.32 275 VAL A CA 1
ATOM 2225 C C . VAL A 1 275 ? -5.932 37.038 10.476 1.00 6.79 275 VAL A C 1
ATOM 2226 O O . VAL A 1 275 ? -4.824 36.595 10.771 1.00 7.42 275 VAL A O 1
ATOM 2230 N N . ASN A 1 276 ? -7.014 36.806 11.214 1.00 6.72 276 ASN A N 1
ATOM 2231 C CA . ASN A 1 276 ? -6.924 35.958 12.386 1.00 7.22 276 ASN A CA 1
ATOM 2232 C C . ASN A 1 276 ? -7.136 34.511 11.972 1.00 6.82 276 ASN A C 1
ATOM 2233 O O . ASN A 1 276 ? -8.233 33.967 12.101 1.00 6.77 276 ASN A O 1
ATOM 2238 N N . ALA A 1 277 ? -6.068 33.909 11.457 1.00 7.08 277 ALA A N 1
ATOM 2239 C CA . ALA A 1 277 ? -6.098 32.577 10.876 1.00 7.30 277 ALA A CA 1
ATOM 2240 C C . ALA A 1 277 ? -4.740 31.928 11.050 1.00 7.04 277 ALA A C 1
ATOM 2241 O O . ALA A 1 277 ? -3.697 32.572 10.886 1.00 7.62 277 ALA A O 1
ATOM 2243 N N . GLU A 1 278 ? -4.757 30.648 11.376 1.00 6.87 278 GLU A N 1
ATOM 2244 C CA . GLU A 1 278 ? -3.547 29.845 11.454 1.00 7.16 278 GLU A CA 1
ATOM 2245 C C . GLU A 1 278 ? -3.086 29.537 10.039 1.00 7.10 278 GLU A C 1
ATOM 2246 O O . GLU A 1 278 ? -3.802 28.883 9.289 1.00 8.66 278 GLU A O 1
ATOM 2252 N N . ARG A 1 279 ? -1.904 30.014 9.664 1.00 6.20 279 ARG A N 1
ATOM 2253 C CA . ARG A 1 279 ? -1.452 29.881 8.288 1.00 6.00 279 ARG A CA 1
ATOM 2254 C C . ARG A 1 279 ? 0.069 29.886 8.209 1.00 5.42 279 ARG A C 1
ATOM 2255 O O . ARG A 1 279 ? 0.767 30.162 9.188 1.00 5.94 279 ARG A O 1
ATOM 2263 N N . GLN A 1 280 ? 0.561 29.563 7.025 1.00 4.95 280 GLN A N 1
ATOM 2264 C CA . GLN A 1 280 ? 1.978 29.445 6.753 1.00 5.04 280 GLN A CA 1
ATOM 2265 C C . GLN A 1 280 ? 2.369 30.387 5.651 1.00 5.13 280 GLN A C 1
ATOM 2266 O O . GLN A 1 280 ? 1.657 30.525 4.647 1.00 5.67 280 GLN A O 1
ATOM 2272 N N . SER A 1 281 ? 3.541 30.985 5.800 1.00 4.82 281 SER A N 1
ATOM 2273 C CA . SER A 1 281 ? 4.161 31.750 4.734 1.00 4.58 281 SER A CA 1
ATOM 2274 C C . SER A 1 281 ? 5.603 31.292 4.635 1.00 4.48 281 SER A C 1
ATOM 2275 O O . SER A 1 281 ? 6.360 31.450 5.596 1.00 4.81 281 SER A O 1
ATOM 2278 N N . LEU A 1 282 ? 5.964 30.685 3.504 1.00 4.11 282 LEU A N 1
ATOM 2279 C CA . LEU A 1 282 ? 7.222 29.964 3.380 1.00 4.26 282 LEU A CA 1
ATOM 2280 C C . LEU A 1 282 ? 7.983 30.525 2.173 1.00 4.03 282 LEU A C 1
ATOM 2281 O O . LEU A 1 282 ? 8.001 29.920 1.094 1.00 4.62 282 LEU A O 1
ATOM 2286 N N . PRO A 1 283 ? 8.588 31.704 2.321 1.00 4.25 283 PRO A N 1
ATOM 2287 C CA . PRO A 1 283 ? 9.395 32.256 1.227 1.00 4.31 283 PRO A CA 1
ATOM 2288 C C . PRO A 1 283 ? 10.761 31.611 1.062 1.00 4.31 283 PRO A C 1
ATOM 2289 O O . PRO A 1 283 ? 11.400 31.195 2.037 1.00 4.60 283 PRO A O 1
ATOM 2293 N N . PHE A 1 284 ? 11.189 31.568 -0.191 1.00 3.79 284 PHE A N 1
ATOM 2294 C CA . PHE A 1 284 ? 12.574 31.349 -0.571 1.00 3.93 284 PHE A CA 1
ATOM 2295 C C . PHE A 1 284 ? 13.038 32.627 -1.243 1.00 3.81 284 PHE A C 1
ATOM 2296 O O . PHE A 1 284 ? 12.504 33.030 -2.281 1.00 4.64 284 PHE A O 1
ATOM 2304 N N . PHE A 1 285 ? 14.005 33.297 -0.617 1.00 4.11 285 PHE A N 1
ATOM 2305 C CA . PHE A 1 285 ? 14.561 34.5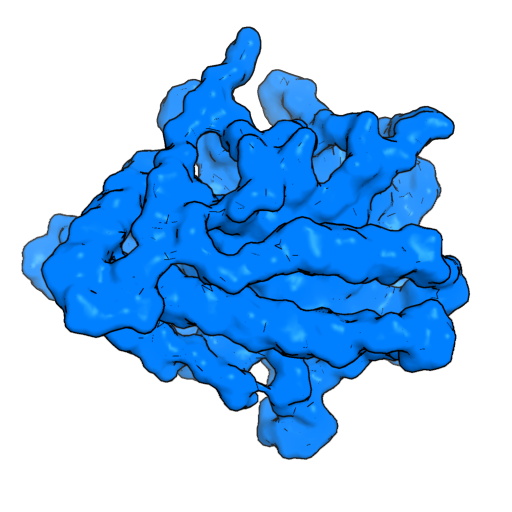31 -1.155 1.00 4.31 285 PHE A CA 1
ATOM 2306 C C . PHE A 1 285 ? 15.744 34.169 -2.026 1.00 4.56 285 PHE A C 1
ATOM 2307 O O . PHE A 1 285 ? 16.744 33.634 -1.541 1.00 4.87 285 PHE A O 1
ATOM 2315 N N . VAL A 1 286 ? 15.589 34.401 -3.319 1.00 4.62 286 VAL A N 1
ATOM 2316 C CA . VAL A 1 286 ? 16.613 34.082 -4.299 1.00 4.88 286 VAL A CA 1
ATOM 2317 C C . VAL A 1 286 ? 17.670 35.182 -4.276 1.00 4.98 286 VAL A C 1
ATOM 2318 O O . VAL A 1 286 ? 17.472 36.277 -4.795 1.00 6.07 286 VAL A O 1
ATOM 2322 N N . ASN A 1 287 ? 18.767 34.867 -3.597 1.00 5.22 287 ASN A N 1
ATOM 2323 C CA . ASN A 1 287 ? 19.918 35.730 -3.438 1.00 5.64 287 ASN A CA 1
ATOM 2324 C C . ASN A 1 287 ? 21.092 35.106 -4.182 1.00 5.35 287 ASN A C 1
ATOM 2325 O O . ASN A 1 287 ? 21.202 33.879 -4.274 1.00 5.76 287 ASN A O 1
ATOM 2330 N N . LEU A 1 288 ? 21.958 35.954 -4.733 1.00 6.08 288 LEU A N 1
ATOM 2331 C CA . LEU A 1 288 ? 23.134 35.494 -5.465 1.00 6.44 288 LEU A CA 1
ATOM 2332 C C . LEU A 1 288 ? 24.297 35.259 -4.486 1.00 6.59 288 LEU A C 1
ATOM 2333 O O . LEU A 1 288 ? 24.075 35.103 -3.289 1.00 7.11 288 LEU A O 1
ATOM 2338 N N . GLY A 1 289 ? 25.517 35.150 -5.007 1.00 6.99 289 GLY A N 1
ATOM 2339 C CA . GLY A 1 289 ? 26.696 35.002 -4.182 1.00 7.56 289 GLY A CA 1
ATOM 2340 C C . GLY A 1 289 ? 27.137 36.348 -3.647 1.00 7.63 289 GLY A C 1
ATOM 2341 O O . GLY A 1 289 ? 26.778 37.405 -4.164 1.00 7.66 289 GLY A O 1
ATOM 2342 N N . TYR A 1 290 ? 27.968 36.319 -2.622 1.00 8.06 290 TYR A N 1
ATOM 2343 C CA . TYR A 1 290 ? 28.369 37.541 -1.944 1.00 8.30 290 TYR A CA 1
ATOM 2344 C C . TYR A 1 290 ? 29.087 38.520 -2.871 1.00 8.80 290 TYR A C 1
ATOM 2345 O O . TYR A 1 290 ? 28.898 39.728 -2.772 1.00 9.43 290 TYR A O 1
ATOM 2354 N N . ASP A 1 291 ? 29.896 37.989 -3.785 1.00 9.51 291 ASP A N 1
ATOM 2355 C CA . ASP A 1 291 ? 30.659 38.824 -4.714 1.00 10.53 291 ASP A CA 1
ATOM 2356 C C . ASP A 1 291 ? 30.009 38.945 -6.089 1.00 10.47 291 ASP A C 1
ATOM 2357 O O . ASP A 1 291 ? 30.610 39.530 -6.994 1.00 11.89 291 ASP A O 1
ATOM 2362 N N . SER A 1 292 ? 28.811 38.397 -6.271 1.00 10.19 292 SER A N 1
ATOM 2363 C CA . SER A 1 292 ? 28.139 38.483 -7.558 1.00 10.39 292 SER A CA 1
ATOM 2364 C C . SER A 1 292 ? 27.820 39.930 -7.896 1.00 10.75 292 SER A C 1
ATOM 2365 O O . SER A 1 292 ? 27.248 40.660 -7.096 1.00 10.97 292 SER A O 1
ATOM 2368 N N . VAL A 1 293 ? 28.187 40.338 -9.100 1.00 11.98 293 VAL A N 1
ATOM 2369 C CA . VAL A 1 293 ? 27.866 41.658 -9.599 1.00 13.31 293 VAL A CA 1
ATOM 2370 C C . VAL A 1 293 ? 27.290 41.458 -10.985 1.00 13.91 293 VAL A C 1
ATOM 2371 O O . VAL A 1 293 ? 27.947 40.905 -11.869 1.00 14.64 293 VAL A O 1
ATOM 2375 N N . ILE A 1 294 ? 26.054 41.883 -11.170 1.00 14.55 294 ILE A N 1
ATOM 2376 C CA . ILE A 1 294 ? 25.464 41.895 -12.493 1.00 15.31 294 ILE A CA 1
ATOM 2377 C C . ILE A 1 294 ? 25.517 43.342 -12.980 1.00 14.96 294 ILE A C 1
ATOM 2378 O O . ILE A 1 294 ? 25.130 44.262 -12.267 1.00 14.66 294 ILE A O 1
ATOM 2383 N N . ASP A 1 295 ? 26.049 43.552 -14.176 1.00 15.10 295 ASP A N 1
ATOM 2384 C CA . ASP A 1 295 ? 26.160 44.901 -14.713 1.00 15.06 295 ASP A CA 1
ATOM 2385 C C . ASP A 1 295 ? 24.768 45.404 -15.096 1.00 13.50 295 ASP A C 1
ATOM 2386 O O . ASP A 1 295 ? 24.077 44.765 -15.885 1.00 12.75 295 ASP A O 1
ATOM 2391 N N . PRO A 1 296 ? 24.320 46.511 -14.505 1.00 12.55 296 PRO A N 1
ATOM 2392 C CA . PRO A 1 296 ? 22.982 47.026 -14.815 1.00 12.27 296 PRO A CA 1
ATOM 2393 C C . PRO A 1 296 ? 22.806 47.400 -16.282 1.00 11.79 296 PRO A C 1
ATOM 2394 O O . PRO A 1 296 ? 23.765 47.785 -16.958 1.00 12.36 296 PRO A O 1
ATOM 2398 N N . PHE A 1 297 ? 21.577 47.275 -16.760 1.00 11.72 297 PHE A N 1
ATOM 2399 C CA . PHE A 1 297 ? 21.214 47.588 -18.136 1.00 12.44 297 PHE A CA 1
ATOM 2400 C C . PHE A 1 297 ? 19.759 48.069 -18.180 1.00 13.29 297 PHE A C 1
ATOM 2401 O O . PHE A 1 297 ? 19.070 48.075 -17.161 1.00 13.21 297 PHE A O 1
ATOM 2409 N N . ASP A 1 298 ? 19.306 48.482 -19.365 1.00 15.31 298 ASP A N 1
ATOM 2410 C CA . ASP A 1 298 ? 17.956 49.019 -19.559 1.00 15.92 298 ASP A CA 1
ATOM 2411 C C . ASP A 1 298 ? 17.340 48.498 -20.879 1.00 16.19 298 ASP A C 1
ATOM 2412 O O . ASP A 1 298 ? 17.675 48.991 -21.965 1.00 16.93 298 ASP A O 1
ATOM 2417 N N . PRO A 1 299 ? 16.451 47.508 -20.802 1.00 16.58 299 PRO A N 1
ATOM 2418 C CA . PRO A 1 299 ? 15.778 46.943 -21.993 1.00 16.81 299 PRO A CA 1
ATOM 2419 C C . PRO A 1 299 ? 14.764 47.857 -22.703 1.00 17.00 299 PRO A C 1
ATOM 2420 O O . PRO A 1 299 ? 14.122 47.406 -23.664 1.00 16.30 299 PRO A O 1
ATOM 2424 N N . ARG A 1 300 ? 14.599 49.089 -22.226 1.00 17.77 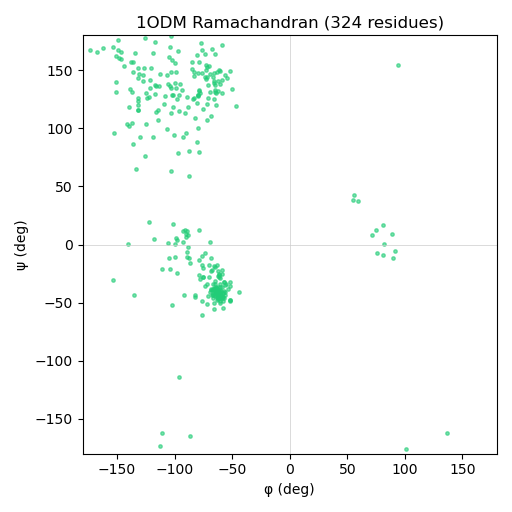300 ARG A N 1
ATOM 2425 C CA . ARG A 1 300 ? 13.764 50.080 -22.896 1.00 18.56 300 ARG A CA 1
ATOM 2426 C C . ARG A 1 300 ? 14.589 51.059 -23.731 1.00 19.22 300 ARG A C 1
ATOM 2427 O O . ARG A 1 300 ? 14.022 51.836 -24.500 1.00 19.54 300 ARG A O 1
ATOM 2435 N N . GLU A 1 301 ? 15.913 51.038 -23.586 1.00 20.10 301 GLU A N 1
ATOM 2436 C CA . GLU A 1 301 ? 16.786 51.949 -24.323 1.00 21.31 301 GLU A CA 1
ATOM 2437 C C . GLU A 1 301 ? 17.480 51.228 -25.478 1.00 21.65 301 GLU A C 1
ATOM 2438 O O . GLU A 1 301 ? 17.960 50.108 -25.306 1.00 21.32 301 GLU A O 1
ATOM 2444 N N . PRO A 1 302 ? 17.529 51.865 -26.652 1.00 22.30 302 PRO A N 1
ATOM 2445 C CA . PRO A 1 302 ? 18.178 51.287 -27.841 1.00 22.81 302 PRO A CA 1
ATOM 2446 C C . PRO A 1 302 ? 19.545 50.618 -27.616 1.00 23.19 302 PRO A C 1
ATOM 2447 O O . PRO A 1 302 ? 19.774 49.562 -28.202 1.00 23.83 302 PRO A O 1
ATOM 2451 N N . ASN A 1 303 ? 20.419 51.207 -26.799 1.00 23.33 303 ASN A N 1
ATOM 2452 C CA . ASN A 1 303 ? 21.766 50.654 -26.566 1.00 23.24 303 ASN A CA 1
ATOM 2453 C C . ASN A 1 303 ? 21.918 49.854 -25.255 1.00 23.09 303 ASN A C 1
ATOM 2454 O O . ASN A 1 303 ? 23.002 49.359 -24.939 1.00 23.25 303 ASN A O 1
ATOM 2459 N N . GLY A 1 304 ? 20.835 49.741 -24.490 1.00 22.56 304 GLY A N 1
ATOM 2460 C CA . GLY A 1 304 ? 20.825 48.959 -23.262 1.00 22.30 304 GLY A CA 1
ATOM 2461 C C . GLY A 1 304 ? 21.611 49.547 -22.102 1.00 22.09 304 GLY A C 1
ATOM 2462 O O . GLY A 1 304 ? 21.777 48.893 -21.076 1.00 22.53 304 GLY A O 1
ATOM 2463 N N . LYS A 1 305 ? 22.084 50.781 -22.241 1.00 21.65 305 LYS A N 1
ATOM 2464 C CA . LYS A 1 305 ? 22.966 51.365 -21.237 1.00 21.51 305 LYS A CA 1
ATOM 2465 C C . LYS A 1 305 ? 22.182 51.949 -20.067 1.00 20.69 305 LYS A C 1
ATOM 2466 O O . LYS A 1 305 ? 21.054 52.421 -20.222 1.00 20.09 305 LYS A O 1
ATOM 2472 N N . SER A 1 306 ? 22.801 51.900 -18.893 1.00 20.23 306 SER A N 1
ATOM 2473 C CA . SER A 1 306 ? 22.162 52.306 -17.654 1.00 19.67 306 SER A CA 1
ATOM 2474 C C . SER A 1 306 ? 22.925 53.441 -16.974 1.00 18.68 306 SER A C 1
ATOM 2475 O O . SER A 1 306 ? 24.138 53.568 -17.127 1.00 19.09 306 SER A O 1
ATOM 2478 N N . ASP A 1 307 ? 22.206 54.262 -16.215 1.00 17.53 307 ASP A N 1
ATOM 2479 C CA . ASP A 1 307 ? 22.838 55.322 -15.419 1.00 17.06 307 ASP A CA 1
ATOM 2480 C C . ASP A 1 307 ? 22.961 54.914 -13.940 1.00 16.45 307 ASP A C 1
ATOM 2481 O O . ASP A 1 307 ? 23.188 55.753 -13.062 1.00 15.77 307 ASP A O 1
ATOM 2486 N N . ARG A 1 308 ? 22.846 53.611 -13.686 1.00 16.29 308 ARG A N 1
ATOM 2487 C CA . ARG A 1 308 ? 23.080 53.032 -12.369 1.00 16.38 308 ARG A CA 1
ATOM 2488 C C . ARG A 1 308 ? 24.473 52.438 -12.326 1.00 16.42 308 ARG A C 1
ATOM 2489 O O . ARG A 1 308 ? 25.039 52.096 -13.372 1.00 18.22 308 ARG A O 1
ATOM 2497 N N . GLU A 1 309 ? 25.018 52.320 -11.117 1.00 16.02 309 GLU A N 1
ATOM 2498 C CA . GLU A 1 309 ? 26.317 51.699 -10.900 1.00 15.79 309 GLU A CA 1
ATOM 2499 C C . GLU A 1 309 ? 26.173 50.246 -10.444 1.00 14.58 309 GLU A C 1
ATOM 2500 O O . GLU A 1 309 ? 25.208 49.895 -9.757 1.00 13.54 309 GLU A O 1
ATOM 2506 N N . PRO A 1 310 ? 27.129 49.400 -10.808 1.00 13.76 310 PRO A N 1
ATOM 2507 C CA . PRO A 1 310 ? 27.128 48.011 -10.348 1.00 13.62 310 PRO A CA 1
ATOM 2508 C C . PRO A 1 310 ? 27.164 47.932 -8.821 1.00 13.36 310 PRO A C 1
ATOM 2509 O O . PRO A 1 310 ? 27.788 48.757 -8.140 1.00 13.77 310 PRO A O 1
ATOM 2513 N N . LEU A 1 311 ? 26.423 46.966 -8.299 1.00 12.81 311 LEU A N 1
ATOM 2514 C CA . LEU A 1 311 ? 26.284 46.762 -6.872 1.00 12.85 311 LEU A CA 1
ATOM 2515 C C . LEU A 1 311 ? 26.509 45.282 -6.600 1.00 12.26 311 LEU A C 1
ATOM 2516 O O . LEU A 1 311 ? 25.843 44.429 -7.187 1.00 12.65 311 LEU A O 1
ATOM 2521 N N . SER A 1 312 ? 27.463 44.973 -5.735 1.00 11.37 312 SER A N 1
ATOM 2522 C CA . SER A 1 312 ? 27.711 43.583 -5.381 1.00 11.87 312 SER A CA 1
ATOM 2523 C C . SER A 1 312 ? 26.570 43.072 -4.516 1.00 10.96 312 SER A C 1
ATOM 2524 O O . SER A 1 312 ? 26.017 43.810 -3.699 1.00 11.03 312 SER A O 1
ATOM 2527 N N . TYR A 1 313 ? 26.221 41.804 -4.695 1.00 9.95 313 TYR A N 1
ATOM 2528 C CA . TYR A 1 313 ? 25.033 41.262 -4.050 1.00 9.05 313 TYR A CA 1
ATOM 2529 C C . TYR A 1 313 ? 25.177 41.231 -2.529 1.00 9.12 313 TYR A C 1
ATOM 2530 O O . TYR A 1 313 ? 24.231 41.516 -1.807 1.00 8.83 313 TYR A O 1
ATOM 2539 N N . GLY A 1 314 ? 26.364 40.903 -2.045 1.00 9.90 314 GLY A N 1
ATOM 2540 C CA . GLY A 1 314 ? 26.601 40.801 -0.618 1.00 11.03 314 GLY A CA 1
ATOM 2541 C C . GLY A 1 314 ? 26.344 42.122 0.085 1.00 11.89 314 GLY A C 1
ATOM 2542 O O . GLY A 1 314 ? 25.736 42.154 1.153 1.00 12.42 314 GLY A O 1
ATOM 2543 N N . ASP A 1 315 ? 26.830 43.207 -0.524 1.00 12.90 315 ASP A N 1
ATOM 2544 C CA . ASP A 1 315 ? 26.603 44.580 -0.060 1.00 13.49 315 ASP A CA 1
ATOM 2545 C C . ASP A 1 315 ? 25.113 44.875 -0.003 1.00 12.19 315 ASP A C 1
ATOM 2546 O O . ASP A 1 315 ? 24.575 45.309 1.014 1.00 12.18 315 ASP A O 1
ATOM 2551 N N . TYR A 1 316 ? 24.475 44.643 -1.137 1.00 10.81 316 TYR A N 1
ATOM 2552 C CA . TYR A 1 316 ? 23.047 44.836 -1.272 1.00 9.75 316 TYR A CA 1
ATOM 2553 C C . TYR A 1 316 ? 22.280 44.098 -0.165 1.00 8.75 316 TYR A C 1
ATOM 2554 O O . TYR A 1 316 ? 21.404 44.658 0.469 1.00 8.51 316 TYR A O 1
ATOM 2563 N N . LEU A 1 317 ? 22.621 42.839 0.071 1.00 8.33 317 LEU A N 1
ATOM 2564 C CA . LEU A 1 317 ? 21.841 41.999 0.975 1.00 8.05 317 LEU A CA 1
ATOM 2565 C C . LEU A 1 317 ? 22.048 42.416 2.424 1.00 8.58 317 LEU A C 1
ATOM 2566 O O . LEU A 1 317 ? 21.087 42.607 3.163 1.00 8.68 317 LEU A O 1
ATOM 2571 N N . GLN A 1 318 ? 23.303 42.536 2.848 1.00 9.74 318 GLN A N 1
ATOM 2572 C CA . GLN A 1 318 ? 23.573 42.846 4.251 1.00 11.21 318 GLN A CA 1
ATOM 2573 C C . GLN A 1 318 ? 22.879 44.141 4.659 1.00 11.44 318 GLN A C 1
ATOM 2574 O O . GLN A 1 318 ? 22.213 44.207 5.690 1.00 11.35 318 GLN A O 1
ATOM 2580 N N . ASN A 1 319 ? 23.011 45.157 3.822 1.00 11.54 319 ASN A N 1
ATOM 2581 C CA . ASN A 1 319 ? 22.418 46.456 4.108 1.00 11.95 319 ASN A CA 1
ATOM 2582 C C . ASN A 1 319 ? 20.903 46.461 3.921 1.00 10.90 319 ASN A C 1
ATOM 2583 O O . ASN A 1 319 ? 20.192 47.102 4.688 1.00 11.08 319 ASN A O 1
ATOM 2588 N N . GLY A 1 320 ? 20.411 45.717 2.931 1.00 9.80 320 GLY A N 1
ATOM 2589 C CA . GLY A 1 320 ? 18.979 45.625 2.690 1.00 8.85 320 GLY A CA 1
ATOM 2590 C C . GLY A 1 320 ? 18.220 44.981 3.838 1.00 8.38 320 GLY A C 1
ATOM 2591 O O . GLY A 1 320 ? 17.130 45.426 4.202 1.00 8.48 320 GLY A O 1
ATOM 2592 N N . LEU A 1 321 ? 18.786 43.931 4.417 1.00 8.12 321 LEU A N 1
ATOM 2593 C CA . LEU A 1 321 ? 18.115 43.246 5.511 1.00 8.32 321 LEU A CA 1
ATOM 2594 C C . LEU A 1 321 ? 18.069 44.124 6.755 1.00 8.57 321 LEU A C 1
ATOM 2595 O O . LEU A 1 321 ? 17.055 44.161 7.446 1.00 8.30 321 LEU A O 1
ATOM 2600 N N . VAL A 1 322 ? 19.146 44.865 7.025 1.00 9.46 322 VAL A N 1
ATOM 2601 C CA . VAL A 1 322 ? 19.163 45.797 8.160 1.00 10.55 322 VAL A CA 1
ATOM 2602 C C . VAL A 1 322 ? 18.136 46.910 7.946 1.00 9.96 322 VAL A C 1
ATOM 2603 O O . VAL A 1 322 ? 17.385 47.250 8.851 1.00 10.21 322 VAL A O 1
ATOM 2607 N N . SER A 1 323 ? 18.084 47.448 6.738 1.00 9.67 323 SER A N 1
ATOM 2608 C CA . SER A 1 323 ? 17.155 48.521 6.418 1.00 9.63 323 SER A CA 1
ATOM 2609 C C . SER A 1 323 ? 15.705 48.061 6.553 1.00 8.89 323 SER A C 1
ATOM 2610 O O . SER A 1 323 ? 14.863 48.805 7.043 1.00 9.05 323 SER A O 1
ATOM 2613 N N . LEU A 1 324 ? 15.412 46.825 6.157 1.00 8.04 324 LEU A N 1
ATOM 2614 C CA . LEU A 1 324 ? 14.053 46.313 6.257 1.00 7.78 324 LEU A CA 1
ATOM 2615 C C . LEU A 1 324 ? 13.628 46.158 7.713 1.00 7.69 324 LEU A C 1
ATOM 2616 O O . LEU A 1 324 ? 12.478 46.416 8.053 1.00 7.96 324 LEU A O 1
ATOM 2621 N N . ILE A 1 325 ? 14.550 45.714 8.563 1.00 8.14 325 ILE A N 1
ATOM 2622 C CA . ILE A 1 325 ? 14.285 45.649 10.000 1.00 8.98 325 ILE A CA 1
ATOM 2623 C C . ILE A 1 325 ? 14.029 47.048 10.569 1.00 9.47 325 ILE A C 1
ATOM 2624 O O . ILE A 1 325 ? 13.093 47.248 11.349 1.00 10.27 325 ILE A O 1
ATOM 2629 N N . ASN A 1 326 ? 14.833 48.022 10.162 1.00 9.74 326 ASN A N 1
ATOM 2630 C CA . ASN A 1 326 ? 14.630 49.393 10.623 1.00 10.80 326 ASN A CA 1
ATOM 2631 C C . ASN A 1 326 ? 13.282 49.959 10.213 1.00 10.59 326 ASN A C 1
ATOM 2632 O O . ASN A 1 326 ? 12.628 50.632 11.009 1.00 11.23 326 ASN A O 1
ATOM 2637 N N . LYS A 1 327 ? 12.857 49.651 8.991 1.00 10.30 327 LYS A N 1
ATOM 2638 C CA . LYS A 1 327 ? 11.629 50.200 8.432 1.00 10.58 327 LYS A CA 1
ATOM 2639 C C . LYS A 1 327 ? 10.395 49.533 9.011 1.00 10.05 327 LYS A C 1
ATOM 2640 O O . LYS A 1 327 ? 9.455 50.213 9.434 1.00 10.86 327 LYS A O 1
ATOM 2646 N N . ASN A 1 328 ? 10.394 48.198 9.029 1.00 9.53 328 ASN A N 1
ATOM 2647 C CA . ASN A 1 328 ? 9.181 47.436 9.315 1.00 9.82 328 ASN A CA 1
ATOM 2648 C C . ASN A 1 328 ? 9.244 46.568 10.558 1.00 10.38 328 ASN A C 1
ATOM 2649 O O . ASN A 1 328 ? 8.297 45.834 10.831 1.00 11.52 328 ASN A O 1
ATOM 2654 N N . GLY A 1 329 ? 10.339 46.669 11.306 1.00 9.81 329 GLY A N 1
ATOM 2655 C CA . GLY A 1 329 ? 10.478 45.999 12.584 1.00 9.82 329 GLY A CA 1
ATOM 2656 C C . GLY A 1 329 ? 11.163 44.647 12.507 1.00 9.35 329 GLY A C 1
ATOM 2657 O O . GLY A 1 329 ? 11.149 43.965 11.480 1.00 9.55 329 GLY A O 1
ATOM 2658 N N . GLN A 1 330 ? 11.769 44.247 13.618 1.00 9.06 330 GLN A N 1
ATOM 2659 C CA . GLN A 1 330 ? 12.348 42.920 13.741 1.00 8.66 330 GLN A CA 1
ATOM 2660 C C . GLN A 1 330 ? 11.241 41.884 13.685 1.00 8.88 330 GLN A C 1
ATOM 2661 O O . GLN A 1 330 ? 10.309 41.931 14.484 1.00 10.51 330 GLN A O 1
ATOM 2667 N N . THR A 1 331 ? 11.364 40.926 12.776 1.00 8.37 331 THR A N 1
ATOM 2668 C CA . THR A 1 331 ? 10.376 39.857 12.660 1.00 8.61 331 THR A CA 1
ATOM 2669 C C . THR A 1 331 ? 10.684 38.712 13.617 1.00 8.11 331 THR A C 1
ATOM 2670 O O . THR A 1 331 ? 9.909 37.747 13.606 1.00 8.34 331 THR A O 1
#

Foldseek 3Di:
DFAADDAEEQALVCLLDDPVVVLLVSLQVQLVCLQALQKYWHAVLPDDLVVVVVLLCVVVVQDDPVQQQVFDACVNHVVHPQRPFAGKADADPLAAQKIKGKDWQCLLDCPQPCNVVSPPLRGHHDDGDCVSRPCNVVVVNVVLVSVLSSVLSVQLSNQSSLVHHSCLPVVQQDSNFFSKMKMKMKRAQDVVDRCNQWDADPVGFIFNWDKDFDLAQKKWKAKDQDWWKWWQDPVGTHTHGHDNNTTMMGGGVVNCQQQVNSRPRIIMGTGDDNHTMIMIMIGGAGGQQDWRHHFHSVDPVRDDPGGIDGRNRSRSVVVVVSCVVTNRD

GO terms:
  GO:0016216 isopenicillin-N synthase activity (F, IDA)
  GO:0042318 penicillin biosynthetic process (P, IDA)
  GO:0016216 isopenicillin-N synthase activity (F, EXP)

InterPro domains:
  IPR002057 Isopenicillin N synthase, conserved site [PS00185] (97-106)
  IPR002057 Isopenicillin N synthase, conserved site [PS00186] (250-263)
  IPR005123 Oxoglutarate/iron-dependent dioxygenase domain [PS51471] (176-288)
  IPR026992 Non-haem dioxygenase, N-terminal domain [PF14226] (9-132)
  IPR027443 Isopenicillin N synthase-like superfamily [G3DSA:2.60.120.330] (1-331)
  IPR044861 Isopenicillin N synthase-like, Fe(2+) 2OG dioxygenase domain [PF03171] (184-287)